Protein AF-A0A835EK35-F1 (afdb_monomer_lite)

pLDDT: mean 85.96, std 9.65, range [45.84, 97.38]

Sequence (215 aa):
MLSKCNLLEFFEISYCRMVTNIRVLHPLDRLKHLVVGIYRKLQDIELNCSPTTLEYTGAMIPLILASTSRLTNISVVLTTYQSALSYISTGLPCTSPRLKTLTLLCHERERTIVPRGSFKFTYLQNLRLELVISSYESRKTDVLDYAYLLKIAPLMKTLKLSMWIGLMCRERPYCKENGELRTGLPHQHVHLKSVRTCGFFGYKDQVELALHPQR

Secondary structure (DSSP, 8-state):
-GGG-TT--EEEEES-SS--EEEE-S--TT--EEEEEE-SS--EEEESS--SEEEEEES---EEE-TT----EEEEEEEEE--HHHHHHHTS-TT-TT--EEEEEEEE-SPPPPP------SS--EEEEEEEE--SSS----GGGGGHHHHH-TT--EEEEEEEE-TT--PPPP-GGG-----------TT--EEEEES----HHHHHHHHGGG-

InterPro domains:
  IPR053772 FBD-associated F-box protein At1g61320/At1g61330-like [PTHR34145] (1-212)
  IPR055357 At1g61320/AtMIF1, LRR domain [PF23622] (1-212)

Structure (mmCIF, N/CA/C/O backbone):
data_AF-A0A835EK35-F1
#
_entry.id   AF-A0A835EK35-F1
#
loop_
_atom_site.group_PDB
_atom_site.id
_atom_site.type_symbol
_atom_site.label_atom_id
_atom_site.label_alt_id
_atom_site.label_comp_id
_atom_site.label_asym_id
_atom_site.label_entity_id
_atom_site.label_seq_id
_atom_site.pdbx_PDB_ins_code
_atom_site.Cartn_x
_atom_site.Cartn_y
_atom_site.Cartn_z
_atom_site.occupancy
_atom_site.B_iso_or_equiv
_atom_site.auth_seq_id
_atom_site.auth_comp_id
_atom_site.auth_asym_id
_atom_site.auth_atom_id
_atom_site.pdbx_PDB_model_num
ATOM 1 N N . MET A 1 1 ? -13.814 14.997 24.041 1.00 57.97 1 MET A N 1
ATOM 2 C CA . MET A 1 1 ? -15.268 15.043 23.749 1.00 57.97 1 MET A CA 1
ATOM 3 C C . MET A 1 1 ? -15.782 13.755 23.112 1.00 57.97 1 MET A C 1
ATOM 5 O O . MET A 1 1 ? -16.779 13.251 23.601 1.00 57.97 1 MET A O 1
ATOM 9 N N . LEU A 1 2 ? -15.105 13.173 22.112 1.00 70.06 2 LEU A N 1
ATOM 10 C CA . LEU A 1 2 ? -15.569 11.937 21.448 1.00 70.06 2 LEU A CA 1
ATOM 11 C C . LEU A 1 2 ? -15.499 10.666 22.316 1.00 70.06 2 LEU A C 1
ATOM 13 O O . LEU A 1 2 ? -16.205 9.707 22.039 1.00 70.06 2 LEU A O 1
ATOM 17 N N . SER A 1 3 ? -14.709 10.665 23.395 1.00 71.31 3 SER A N 1
ATOM 18 C CA . SER A 1 3 ? -14.567 9.523 24.317 1.00 71.31 3 SER A CA 1
ATOM 19 C C . SER A 1 3 ? -15.852 9.116 25.047 1.00 71.31 3 SER A C 1
ATOM 21 O O . SER A 1 3 ? -15.878 8.066 25.673 1.00 71.31 3 SER A O 1
ATOM 23 N N . LYS A 1 4 ? -16.911 9.935 24.989 1.00 77.88 4 LYS A N 1
ATOM 24 C CA . LYS A 1 4 ? -18.235 9.612 25.547 1.00 77.88 4 LYS A CA 1
ATOM 25 C C . LYS A 1 4 ? -19.228 9.124 24.484 1.00 77.88 4 LYS A C 1
ATOM 27 O O . LYS A 1 4 ? -20.363 8.784 24.807 1.00 77.88 4 LYS A O 1
ATOM 32 N N . CYS A 1 5 ? -18.834 9.116 23.213 1.00 78.94 5 CYS A N 1
ATOM 33 C CA . CYS A 1 5 ? -19.698 8.770 22.091 1.00 78.94 5 CYS A CA 1
ATOM 34 C C . CYS A 1 5 ? -19.651 7.258 21.821 1.00 78.94 5 CYS A C 1
ATOM 36 O O . CYS A 1 5 ? -19.148 6.814 20.794 1.00 78.94 5 CYS A O 1
ATOM 38 N N . ASN A 1 6 ? -20.210 6.459 22.733 1.00 81.25 6 ASN A N 1
ATOM 39 C CA . ASN A 1 6 ? -20.140 4.987 22.686 1.00 81.25 6 ASN A CA 1
ATOM 40 C C . ASN A 1 6 ? -20.876 4.356 21.487 1.00 81.25 6 ASN A C 1
ATOM 42 O O . ASN A 1 6 ? -20.715 3.169 21.208 1.00 81.25 6 ASN A O 1
ATOM 46 N N . LEU A 1 7 ? -21.699 5.140 20.787 1.00 88.06 7 LEU A N 1
ATOM 47 C CA . LEU A 1 7 ? -22.439 4.719 19.597 1.00 88.06 7 LEU A CA 1
ATOM 48 C C . LEU A 1 7 ? -21.789 5.171 18.281 1.00 88.06 7 LEU A C 1
ATOM 50 O O . LEU A 1 7 ? -22.329 4.893 17.216 1.00 88.06 7 LEU A O 1
ATOM 54 N N . LEU A 1 8 ? -20.659 5.881 18.339 1.00 89.56 8 LEU A N 1
ATOM 55 C CA . LEU A 1 8 ? -20.008 6.436 17.157 1.00 89.56 8 LEU A CA 1
ATOM 56 C C . LEU A 1 8 ? -19.392 5.320 16.308 1.00 89.56 8 LEU A C 1
ATOM 58 O O . LEU A 1 8 ? -18.448 4.670 16.745 1.00 89.56 8 LEU A O 1
ATOM 62 N N . GLU A 1 9 ? -19.906 5.120 15.093 1.00 93.56 9 GLU A N 1
ATOM 63 C CA . GLU A 1 9 ? -19.395 4.096 14.166 1.00 93.56 9 GLU A CA 1
ATOM 64 C C . GLU A 1 9 ? -18.497 4.653 13.059 1.00 93.56 9 GLU A C 1
ATOM 66 O O . GLU A 1 9 ? -17.621 3.952 12.544 1.00 93.56 9 GLU A O 1
ATOM 71 N N . PHE A 1 10 ? -18.691 5.923 12.722 1.00 94.19 10 PHE A N 1
ATOM 72 C CA . PHE A 1 10 ? -17.990 6.626 11.661 1.00 94.19 10 PHE A CA 1
ATOM 73 C C . PHE A 1 10 ? -17.549 7.990 12.180 1.00 94.19 10 PHE A C 1
ATOM 75 O O . PHE A 1 10 ? -18.335 8.705 12.804 1.00 94.19 10 PHE A O 1
ATOM 82 N N . PHE A 1 11 ? -16.299 8.350 11.919 1.00 92.75 11 PHE A N 1
ATOM 83 C CA . PHE A 1 11 ? -15.780 9.674 12.214 1.00 92.75 11 PHE A CA 1
ATOM 84 C C . PHE A 1 11 ? -14.939 10.170 11.046 1.00 92.75 11 PHE A C 1
ATOM 86 O O . PHE A 1 11 ? -14.023 9.483 10.597 1.00 92.75 11 PHE A O 1
ATOM 93 N N . GLU A 1 12 ? -15.233 11.380 10.590 1.00 94.88 12 GLU A N 1
ATOM 94 C CA . GLU A 1 12 ? -14.468 12.057 9.555 1.00 94.88 12 GLU A CA 1
ATOM 95 C C . GLU A 1 12 ? -13.945 13.390 10.078 1.00 94.88 12 GLU A C 1
ATOM 97 O O . GLU A 1 12 ? -14.660 14.153 10.731 1.00 94.88 12 GLU A O 1
ATOM 102 N N . ILE A 1 13 ? -12.689 13.676 9.749 1.00 93.06 13 ILE A N 1
ATOM 103 C CA . ILE A 1 13 ? -12.069 14.973 9.962 1.00 93.06 13 ILE A CA 1
ATOM 104 C C . ILE A 1 13 ? -11.311 15.399 8.707 1.00 93.06 13 ILE A C 1
ATOM 106 O O . ILE A 1 13 ? -10.279 14.835 8.349 1.00 93.06 13 ILE A O 1
ATOM 110 N N . SER A 1 14 ? -11.819 16.436 8.053 1.00 93.00 14 SER A N 1
ATOM 111 C CA . SER A 1 14 ? -11.331 16.897 6.754 1.00 93.00 14 SER A CA 1
ATOM 112 C C . SER A 1 14 ? -11.170 18.417 6.755 1.00 93.00 14 SER A C 1
ATOM 114 O O . SER A 1 14 ? -11.854 19.133 7.485 1.00 93.00 14 SER A O 1
ATOM 116 N N . TYR A 1 15 ? -10.232 18.931 5.957 1.00 87.12 15 TYR A N 1
ATOM 117 C CA . TYR A 1 15 ? -9.988 20.370 5.757 1.00 87.12 15 TYR A CA 1
ATOM 118 C C . TYR A 1 15 ? -9.618 21.172 7.023 1.00 87.12 15 TYR A C 1
ATOM 120 O O . TYR A 1 15 ? -9.663 22.405 7.031 1.00 87.12 15 TYR A O 1
ATOM 128 N N . CYS A 1 16 ? -9.164 20.506 8.088 1.00 86.75 16 CYS A N 1
ATOM 129 C CA . CYS A 1 16 ? -8.686 21.176 9.294 1.00 86.75 16 CYS A CA 1
ATOM 130 C C . CYS A 1 16 ? -7.273 21.750 9.102 1.00 86.75 16 CYS A C 1
ATOM 132 O O . CYS A 1 16 ? -6.338 21.041 8.739 1.00 86.75 16 CYS A O 1
ATOM 134 N N . ARG A 1 17 ? -7.085 23.044 9.394 1.00 84.25 17 ARG A N 1
ATOM 135 C CA . ARG A 1 17 ? -5.781 23.728 9.241 1.00 84.25 17 ARG A CA 1
ATOM 136 C C . ARG A 1 17 ? -4.898 23.702 10.488 1.00 84.25 17 ARG A C 1
ATOM 138 O O . ARG A 1 17 ? -3.702 23.959 10.380 1.00 84.25 17 ARG A O 1
ATOM 145 N N . MET A 1 18 ? -5.489 23.440 11.652 1.00 87.38 18 MET A N 1
ATOM 146 C CA . MET A 1 18 ? -4.821 23.565 12.952 1.00 87.38 18 MET A CA 1
ATOM 147 C C . MET A 1 18 ? -4.507 22.236 13.630 1.00 87.38 18 MET A C 1
ATOM 149 O O . MET A 1 18 ? -3.734 22.217 14.580 1.00 87.38 18 MET A O 1
ATOM 153 N N . VAL A 1 19 ? -5.082 21.138 13.147 1.00 89.00 19 VAL A N 1
ATOM 154 C CA . VAL A 1 19 ? -4.865 19.813 13.727 1.00 89.00 19 VAL A CA 1
ATOM 155 C C . VAL A 1 19 ? -3.475 19.322 13.339 1.00 89.00 19 VAL A C 1
ATOM 157 O O . VAL A 1 19 ? -3.161 19.222 12.152 1.00 89.00 19 VAL A O 1
ATOM 160 N N . THR A 1 20 ? -2.655 19.035 14.348 1.00 91.69 20 THR A N 1
ATOM 161 C CA . THR A 1 20 ? -1.286 18.537 14.174 1.00 91.69 20 THR A CA 1
ATOM 162 C C . THR A 1 20 ? -1.162 17.043 14.430 1.00 91.69 20 THR A C 1
ATOM 164 O O . THR A 1 20 ? -0.295 16.405 13.849 1.00 91.69 20 THR A O 1
ATOM 167 N N . ASN A 1 21 ? -2.029 16.458 15.257 1.00 91.12 21 ASN A N 1
ATOM 168 C CA . ASN A 1 21 ? -1.963 15.044 15.620 1.00 91.12 21 ASN A CA 1
ATOM 169 C C . ASN A 1 21 ? -3.387 14.502 15.779 1.00 91.12 21 ASN A C 1
ATOM 171 O O . ASN A 1 21 ? -4.283 15.220 16.236 1.00 91.12 21 ASN A O 1
ATOM 175 N N . ILE A 1 22 ? -3.591 13.229 15.448 1.00 90.56 22 ILE A N 1
ATOM 176 C CA . ILE A 1 22 ? -4.835 12.506 15.735 1.00 90.56 22 ILE A CA 1
ATOM 177 C C . ILE A 1 22 ? -4.491 11.301 16.588 1.00 90.56 22 ILE A C 1
ATOM 179 O O . ILE A 1 22 ? -3.688 10.466 16.185 1.00 90.56 22 ILE A O 1
ATOM 183 N N . ARG A 1 23 ? -5.125 11.202 17.757 1.00 89.75 23 ARG A N 1
ATOM 184 C CA . ARG A 1 23 ? -4.897 10.100 18.689 1.00 89.75 23 ARG A CA 1
ATOM 185 C C . ARG A 1 23 ? -6.210 9.472 19.122 1.00 89.75 23 ARG A C 1
ATOM 187 O O . ARG A 1 23 ? -7.073 10.150 19.680 1.00 89.75 23 ARG A O 1
ATOM 194 N N . VAL A 1 24 ? -6.339 8.167 18.908 1.00 85.12 24 VAL A N 1
ATOM 195 C CA . VAL A 1 24 ? -7.445 7.345 19.417 1.00 85.12 24 VAL A CA 1
ATOM 196 C C . VAL A 1 24 ? -6.875 6.407 20.474 1.00 85.12 24 VAL A C 1
ATOM 198 O O . VAL A 1 24 ? -6.505 5.266 20.198 1.00 85.12 24 VAL A O 1
ATOM 201 N N . LEU A 1 25 ? -6.734 6.943 21.689 1.00 78.31 25 LEU A N 1
ATOM 202 C CA . LEU A 1 25 ? -6.044 6.269 22.796 1.00 78.31 25 LEU A CA 1
ATOM 203 C C . LEU A 1 25 ? -6.967 5.383 23.637 1.00 78.31 25 LEU A C 1
ATOM 205 O O . LEU A 1 25 ? -6.494 4.438 24.263 1.00 78.31 25 LEU A O 1
ATOM 209 N N . HIS A 1 26 ? -8.266 5.684 23.649 1.00 80.81 26 HIS A N 1
ATOM 210 C CA . HIS A 1 26 ? -9.267 4.957 24.425 1.00 80.81 26 HIS A CA 1
ATOM 211 C C . HIS A 1 26 ? -10.222 4.188 23.508 1.00 80.81 26 HIS A C 1
ATOM 213 O O . HIS A 1 26 ? -10.496 4.670 22.403 1.00 80.81 26 HIS A O 1
ATOM 219 N N . PRO A 1 27 ? -10.757 3.038 23.960 1.00 73.69 27 PRO A N 1
ATOM 220 C CA . PRO A 1 27 ? -11.646 2.230 23.143 1.00 73.69 27 PRO A CA 1
ATOM 221 C C . PRO A 1 27 ? -12.906 3.015 22.791 1.00 73.69 27 PRO A C 1
ATOM 223 O O . PRO A 1 27 ? -13.670 3.427 23.659 1.00 73.69 27 PRO A O 1
ATOM 226 N N . LEU A 1 28 ? -13.115 3.219 21.496 1.00 80.31 28 LEU A N 1
ATOM 227 C CA . LEU A 1 28 ? -14.398 3.630 20.943 1.00 80.31 28 LEU A CA 1
ATOM 228 C C . LEU A 1 28 ? -15.036 2.376 20.353 1.00 80.31 28 LEU A C 1
ATOM 230 O O . LEU A 1 28 ? -14.909 2.128 19.160 1.00 80.31 28 LEU A O 1
ATOM 234 N N . ASP A 1 29 ? -15.661 1.552 21.199 1.00 76.31 29 ASP A N 1
ATOM 235 C CA . ASP A 1 29 ? -15.998 0.144 20.904 1.00 76.31 29 ASP A CA 1
ATOM 236 C C . ASP A 1 29 ? -16.721 -0.087 19.570 1.00 76.31 29 ASP A C 1
ATOM 238 O O . ASP A 1 29 ? -16.551 -1.131 18.925 1.00 76.31 29 ASP A O 1
ATOM 242 N N . ARG A 1 30 ? -17.518 0.898 19.144 1.00 87.12 30 ARG A N 1
ATOM 243 C CA . ARG A 1 30 ? -18.301 0.845 17.909 1.00 87.12 30 ARG A CA 1
ATOM 244 C C . ARG A 1 30 ? -17.671 1.557 16.718 1.00 87.12 30 ARG A C 1
ATOM 246 O O . ARG A 1 30 ? -18.174 1.367 15.614 1.00 87.12 30 ARG A O 1
ATOM 253 N N . LEU A 1 31 ? -16.575 2.298 16.892 1.00 90.19 31 LEU A N 1
ATOM 254 C CA . LEU A 1 31 ? -15.924 3.026 15.806 1.00 90.19 31 LEU A CA 1
ATOM 255 C C . LEU A 1 31 ? -15.302 2.037 14.815 1.00 90.19 31 LEU A C 1
ATOM 257 O O . LEU A 1 31 ? -14.345 1.323 15.116 1.00 90.19 31 LEU A O 1
ATOM 261 N N . LYS A 1 32 ? -15.853 2.013 13.603 1.00 92.94 32 LYS A N 1
ATOM 262 C CA . LYS A 1 32 ? -15.448 1.123 12.509 1.00 92.94 32 LYS A CA 1
ATOM 263 C C . LYS A 1 32 ? -14.658 1.864 11.440 1.00 92.94 32 LYS A C 1
ATOM 265 O O . LYS A 1 32 ? -13.735 1.281 10.872 1.00 92.94 32 LYS A O 1
ATOM 270 N N . HIS A 1 33 ? -14.979 3.134 11.206 1.00 95.44 33 HIS A N 1
ATOM 271 C CA . HIS A 1 33 ? -14.442 3.916 10.097 1.00 95.44 33 HIS A CA 1
ATOM 272 C C . HIS A 1 33 ? -13.898 5.260 10.581 1.00 95.44 33 HIS A C 1
ATOM 274 O O . HIS A 1 33 ? -14.610 6.025 11.232 1.00 95.44 33 HIS A O 1
ATOM 280 N N . LEU A 1 34 ? -12.640 5.537 10.243 1.00 95.12 34 LEU A N 1
ATOM 281 C CA . LEU A 1 34 ? -11.992 6.828 10.446 1.00 95.12 34 LEU A CA 1
ATOM 282 C C . LEU A 1 34 ? -11.539 7.378 9.096 1.00 95.12 34 LEU A C 1
ATOM 284 O O . LEU A 1 34 ? -10.759 6.725 8.403 1.00 95.12 34 LEU A O 1
ATOM 288 N N . VAL A 1 35 ? -11.985 8.582 8.763 1.00 96.62 35 VAL A N 1
ATOM 289 C CA . VAL A 1 35 ? -11.554 9.317 7.572 1.00 96.62 35 VAL A CA 1
ATOM 290 C C . VAL A 1 35 ? -10.800 10.568 8.015 1.00 96.62 35 VAL A C 1
ATOM 292 O O . VAL A 1 35 ? -11.281 11.335 8.847 1.00 96.62 35 VAL A O 1
ATOM 295 N N . VAL A 1 36 ? -9.596 10.766 7.485 1.00 96.00 36 VAL A N 1
ATOM 296 C CA . VAL A 1 36 ? -8.716 11.888 7.818 1.00 96.00 36 VAL A CA 1
ATOM 297 C C . VAL A 1 36 ? -8.232 12.556 6.534 1.00 96.00 36 VAL A C 1
ATOM 299 O O . VAL A 1 36 ? -7.384 12.015 5.830 1.00 96.00 36 VAL A O 1
ATOM 302 N N . GLY A 1 37 ? -8.721 13.759 6.249 1.00 94.06 37 GLY A N 1
ATOM 303 C CA . GLY A 1 37 ? -8.320 14.588 5.109 1.00 94.06 37 GLY A CA 1
ATOM 304 C C . GLY A 1 37 ? -7.591 15.858 5.548 1.00 94.06 37 GLY A C 1
ATOM 305 O O . GLY A 1 37 ? -8.155 16.954 5.482 1.00 94.06 37 GLY A O 1
ATOM 306 N N . ILE A 1 38 ? -6.349 15.739 6.031 1.00 87.31 38 ILE A N 1
ATOM 307 C CA . ILE A 1 38 ? -5.575 16.868 6.579 1.00 87.31 38 ILE A CA 1
ATOM 308 C C . ILE A 1 38 ? -4.237 17.006 5.850 1.00 87.31 38 ILE A C 1
ATOM 310 O O . ILE A 1 38 ? -3.358 16.154 5.940 1.00 87.31 38 ILE A O 1
ATOM 314 N N . TYR A 1 39 ? -4.064 18.144 5.173 1.00 80.50 39 TYR A N 1
ATOM 315 C CA . TYR A 1 39 ? -3.041 18.303 4.135 1.00 80.50 39 TYR A CA 1
ATOM 316 C C . TYR A 1 39 ? -1.731 18.968 4.574 1.00 80.50 39 TYR A C 1
ATOM 318 O O . TYR A 1 39 ? -0.738 18.832 3.870 1.00 80.50 39 TYR A O 1
ATOM 326 N N . ARG A 1 40 ? -1.707 19.753 5.664 1.00 76.69 40 ARG A N 1
ATOM 327 C CA . ARG A 1 40 ? -0.559 20.650 5.939 1.00 76.69 40 ARG A CA 1
ATOM 328 C C . ARG A 1 40 ? 0.152 20.458 7.269 1.00 76.69 40 ARG A C 1
ATOM 330 O O . ARG A 1 40 ? 1.371 20.537 7.294 1.00 76.69 40 ARG A O 1
ATOM 337 N N . LYS A 1 41 ? -0.588 20.316 8.369 1.00 85.56 41 LYS A N 1
ATOM 338 C CA . LYS A 1 41 ? 0.002 20.366 9.718 1.00 85.56 41 LYS A CA 1
ATOM 339 C C . LYS A 1 41 ? 0.028 19.031 10.449 1.00 85.56 41 LYS A C 1
ATOM 341 O O . LYS A 1 41 ? 0.642 18.969 11.507 1.00 85.56 41 LYS A O 1
ATOM 346 N N . LEU A 1 42 ? -0.622 18.001 9.908 1.00 92.56 42 LEU A N 1
ATOM 347 C CA . LEU A 1 42 ? -0.661 16.692 10.546 1.00 92.56 42 LEU A CA 1
ATOM 348 C C . LEU A 1 42 ? 0.746 16.076 10.535 1.00 92.56 42 LEU A C 1
ATOM 350 O O . LEU A 1 42 ? 1.405 16.090 9.500 1.00 92.56 42 LEU A O 1
ATOM 354 N N . GLN A 1 43 ? 1.190 15.580 11.685 1.00 92.75 43 GLN A N 1
ATOM 355 C CA . GLN A 1 43 ? 2.515 15.006 11.916 1.00 92.75 43 GLN A CA 1
ATOM 356 C C . GLN A 1 43 ? 2.452 13.493 12.102 1.00 92.75 43 GLN A C 1
ATOM 358 O O . GLN A 1 43 ? 3.343 12.793 11.639 1.00 92.75 43 GLN A O 1
ATOM 363 N N . ASP A 1 44 ? 1.401 12.992 12.753 1.00 92.31 44 ASP A N 1
ATOM 364 C CA . ASP A 1 44 ? 1.197 11.573 13.031 1.00 92.31 44 ASP A CA 1
ATOM 365 C C . ASP A 1 44 ? -0.288 11.248 13.246 1.00 92.31 44 ASP A C 1
ATOM 367 O O . ASP A 1 44 ? -1.112 12.118 13.566 1.00 92.31 44 ASP A O 1
ATOM 371 N N . ILE A 1 45 ? -0.615 9.969 13.060 1.00 93.06 45 ILE A N 1
ATOM 372 C CA . ILE A 1 45 ? -1.880 9.372 13.491 1.00 93.06 45 ILE A CA 1
ATOM 373 C C . ILE A 1 45 ? -1.546 8.174 14.378 1.00 93.06 45 ILE A C 1
ATOM 375 O O . ILE A 1 45 ? -0.901 7.226 13.928 1.00 93.06 45 ILE A O 1
ATOM 379 N N . GLU A 1 46 ? -2.030 8.198 15.616 1.00 92.31 46 GLU A N 1
ATOM 380 C CA . GLU A 1 46 ? -1.842 7.139 16.606 1.00 92.31 46 GLU A CA 1
ATOM 381 C C . GLU A 1 46 ? -3.177 6.459 16.933 1.00 92.31 46 GLU A C 1
ATOM 383 O O . GLU A 1 46 ? -4.140 7.107 17.360 1.00 92.31 46 GLU A O 1
ATOM 388 N N . LEU A 1 47 ? -3.252 5.141 16.734 1.00 89.25 47 LEU A N 1
ATOM 389 C CA . LEU A 1 47 ? -4.478 4.357 16.898 1.00 89.25 47 LEU A CA 1
ATOM 390 C C . LEU A 1 47 ? -4.225 3.144 17.797 1.00 89.25 47 LEU A C 1
ATOM 392 O O . LEU A 1 47 ? -3.611 2.155 17.380 1.00 89.25 47 LEU A O 1
ATOM 396 N N . ASN A 1 48 ? -4.762 3.195 19.019 1.00 84.25 48 ASN A N 1
ATOM 397 C CA . ASN A 1 48 ? -4.558 2.143 20.012 1.00 84.25 48 ASN A CA 1
ATOM 398 C C . ASN A 1 48 ? -5.654 1.081 19.970 1.00 84.25 48 ASN A C 1
ATOM 400 O O . ASN A 1 48 ? -5.376 -0.114 20.034 1.00 84.25 48 ASN A O 1
ATOM 404 N N . CYS A 1 49 ? -6.912 1.497 19.874 1.00 73.06 49 CYS A N 1
ATOM 405 C CA . CYS A 1 49 ? -8.067 0.612 19.965 1.00 73.06 49 CYS A CA 1
ATOM 406 C C . CYS A 1 49 ? -9.222 1.237 19.174 1.00 73.06 49 CYS A C 1
ATOM 408 O O . CYS A 1 49 ? -9.827 2.211 19.612 1.00 73.06 49 CYS A O 1
ATOM 410 N N . SER A 1 50 ? -9.536 0.646 18.012 1.00 79.44 50 SER A N 1
ATOM 411 C CA . SER A 1 50 ? -10.381 1.215 16.930 1.00 79.44 50 SER A CA 1
ATOM 412 C C . SER A 1 50 ? -9.610 2.171 16.007 1.00 79.44 50 SER A C 1
ATOM 414 O O . SER A 1 50 ? -8.617 2.753 16.445 1.00 79.44 50 SER A O 1
ATOM 416 N N . PRO A 1 51 ? -10.011 2.355 14.732 1.00 91.31 51 PRO A N 1
ATOM 417 C CA . PRO A 1 51 ? -11.094 1.717 13.957 1.00 91.31 51 PRO A CA 1
ATOM 418 C C . PRO A 1 51 ? -10.683 0.382 13.284 1.00 91.31 51 PRO A C 1
ATOM 420 O O . PRO A 1 51 ? -9.568 -0.102 13.475 1.00 91.31 51 PRO A O 1
ATOM 423 N N . THR A 1 52 ? -11.572 -0.220 12.477 1.00 93.44 52 THR A N 1
ATOM 424 C CA . THR A 1 52 ? -11.241 -1.331 11.550 1.00 93.44 52 THR A CA 1
ATOM 425 C C . THR A 1 52 ? -10.788 -0.843 10.173 1.00 93.44 52 THR A C 1
ATOM 427 O O . THR A 1 52 ? -10.016 -1.528 9.496 1.00 93.44 52 THR A O 1
ATOM 430 N N . THR A 1 53 ? -11.213 0.358 9.781 1.00 95.31 53 THR A N 1
ATOM 431 C CA . THR A 1 53 ? -10.853 1.007 8.519 1.00 95.31 53 THR A CA 1
ATOM 432 C C . THR A 1 53 ? -10.328 2.416 8.767 1.00 95.31 53 THR A C 1
ATOM 434 O O . THR A 1 53 ? -10.960 3.191 9.486 1.00 95.31 53 THR A O 1
ATOM 437 N N . LEU A 1 54 ? -9.194 2.741 8.148 1.00 96.00 54 LEU A N 1
ATOM 438 C CA . LEU A 1 54 ? -8.635 4.089 8.080 1.00 96.00 54 LEU A CA 1
ATOM 439 C C . LEU A 1 54 ? -8.538 4.526 6.618 1.00 96.00 54 LEU A C 1
ATOM 441 O O . LEU A 1 54 ? -7.919 3.834 5.808 1.00 96.00 54 LEU A O 1
ATOM 445 N N . GLU A 1 55 ? -9.084 5.696 6.317 1.00 97.25 55 GLU A N 1
ATOM 446 C CA . GLU A 1 55 ? -8.852 6.415 5.069 1.00 97.25 55 GLU A CA 1
ATOM 447 C C . GLU A 1 55 ? -8.112 7.709 5.382 1.00 97.25 55 GLU A C 1
ATOM 449 O O . GLU A 1 55 ? -8.572 8.524 6.178 1.00 97.25 55 GLU A O 1
ATOM 454 N N . TYR A 1 56 ? -6.943 7.889 4.783 1.00 95.81 56 TYR A N 1
ATOM 455 C CA . TYR A 1 56 ? -6.092 9.042 5.016 1.00 95.81 56 TYR A CA 1
ATOM 456 C C . TYR A 1 56 ? -5.746 9.728 3.698 1.00 95.81 56 TYR A C 1
ATOM 458 O O . TYR A 1 56 ? -5.287 9.088 2.758 1.00 95.81 56 TYR A O 1
ATOM 466 N N . THR A 1 57 ? -5.936 11.041 3.635 1.00 95.56 57 THR A N 1
ATOM 467 C CA . THR A 1 57 ? -5.475 11.893 2.539 1.00 95.56 57 THR A CA 1
ATOM 468 C C . THR A 1 57 ? -4.648 13.036 3.111 1.00 95.56 57 THR A C 1
ATOM 470 O O . THR A 1 57 ? -5.137 13.808 3.940 1.00 95.56 57 THR A O 1
ATOM 473 N N . GLY A 1 58 ? -3.398 13.170 2.670 1.00 93.50 58 GLY A N 1
ATOM 474 C CA . GLY A 1 58 ? -2.514 14.214 3.184 1.00 93.50 58 GLY A CA 1
ATOM 475 C C . GLY A 1 58 ? -1.053 14.062 2.776 1.00 93.50 58 GLY A C 1
ATOM 476 O O . GLY A 1 58 ? -0.745 13.530 1.710 1.00 93.50 58 GLY A O 1
ATOM 477 N N . ALA A 1 59 ? -0.152 14.616 3.584 1.00 91.88 59 ALA A N 1
ATOM 478 C CA . ALA A 1 59 ? 1.288 14.437 3.421 1.00 91.88 59 ALA A CA 1
ATOM 479 C C . ALA A 1 59 ? 1.720 13.050 3.927 1.00 91.88 59 ALA A C 1
ATOM 481 O O . ALA A 1 59 ? 0.962 12.340 4.572 1.00 91.88 59 ALA A O 1
ATOM 482 N N . MET A 1 60 ? 2.952 12.638 3.663 1.00 91.25 60 MET A N 1
ATOM 483 C CA . MET A 1 60 ? 3.475 11.428 4.296 1.00 91.25 60 MET A CA 1
ATOM 484 C C . MET A 1 60 ? 3.709 11.658 5.783 1.00 91.25 60 MET A C 1
ATOM 486 O O . MET A 1 60 ? 4.542 12.479 6.167 1.00 91.25 60 MET A O 1
ATOM 490 N N . ILE A 1 61 ? 3.007 10.877 6.597 1.00 91.88 61 ILE A N 1
ATOM 491 C CA . ILE A 1 61 ? 3.157 10.849 8.049 1.00 91.88 61 ILE A CA 1
ATOM 492 C C . ILE A 1 61 ? 3.198 9.408 8.556 1.00 91.88 61 ILE A C 1
ATOM 494 O O . ILE A 1 61 ? 2.535 8.538 7.977 1.00 91.88 61 ILE A O 1
ATOM 498 N N . PRO A 1 62 ? 3.932 9.130 9.639 1.00 92.06 62 PRO A N 1
ATOM 499 C CA . PRO A 1 62 ? 3.874 7.833 10.291 1.00 92.06 62 PRO A CA 1
ATOM 500 C C . PRO A 1 62 ? 2.461 7.519 10.805 1.00 92.06 62 PRO A C 1
ATOM 502 O O . PRO A 1 62 ? 1.807 8.348 11.444 1.00 92.06 62 PRO A O 1
ATOM 505 N N . LEU A 1 63 ? 2.015 6.288 10.550 1.00 92.06 63 LEU A N 1
ATOM 506 C CA . LEU A 1 63 ? 0.846 5.686 11.184 1.00 92.06 63 LEU A CA 1
ATOM 507 C C . LEU A 1 63 ? 1.315 4.766 12.313 1.00 92.06 63 LEU A C 1
ATOM 509 O O . LEU A 1 63 ? 1.927 3.722 12.073 1.00 92.06 63 LEU A O 1
ATOM 513 N N . ILE A 1 64 ? 1.008 5.145 13.549 1.00 90.38 64 ILE A N 1
ATOM 514 C CA . ILE A 1 64 ? 1.429 4.435 14.756 1.00 90.38 64 ILE A CA 1
ATOM 515 C C . ILE A 1 64 ? 0.260 3.578 15.236 1.00 90.38 64 ILE A C 1
ATOM 517 O O . ILE A 1 64 ? -0.773 4.096 15.659 1.00 90.38 64 ILE A O 1
ATOM 521 N N . LEU A 1 65 ? 0.407 2.254 15.156 1.00 87.88 65 LEU A N 1
ATOM 522 C CA . LEU A 1 65 ? -0.621 1.310 15.598 1.00 87.88 65 LEU A CA 1
ATOM 523 C C . LEU A 1 65 ? -0.144 0.518 16.803 1.00 87.88 65 LEU A C 1
ATOM 525 O O . LEU A 1 65 ? 0.891 -0.147 16.740 1.00 87.88 65 LEU A O 1
ATOM 529 N N . ALA A 1 66 ? -0.944 0.513 17.866 1.00 85.38 66 ALA A N 1
ATOM 530 C CA . ALA A 1 66 ? -0.722 -0.412 18.968 1.00 85.38 66 ALA A CA 1
ATOM 531 C C . ALA A 1 66 ? -1.047 -1.856 18.552 1.00 85.38 66 ALA A C 1
ATOM 533 O O . ALA A 1 66 ? -1.839 -2.103 17.638 1.00 85.38 66 ALA A O 1
ATOM 534 N N . SER A 1 67 ? -0.515 -2.830 19.292 1.00 81.06 67 SER A N 1
ATOM 535 C CA . SER A 1 67 ? -0.855 -4.254 19.136 1.00 81.06 67 SER A CA 1
ATOM 536 C C . SER A 1 67 ? -2.351 -4.544 19.336 1.00 81.06 67 SER A C 1
ATOM 538 O O . SER A 1 67 ? -2.883 -5.495 18.766 1.00 81.06 67 SER A O 1
ATOM 540 N N . THR A 1 68 ? -3.044 -3.699 20.101 1.00 84.00 68 THR A N 1
ATOM 541 C CA . THR A 1 68 ? -4.496 -3.738 20.329 1.00 84.00 68 THR A CA 1
ATOM 542 C C . THR A 1 68 ? -5.319 -3.143 19.181 1.00 84.00 68 THR A C 1
ATOM 544 O O . THR A 1 68 ? -6.552 -3.206 19.214 1.00 84.00 68 THR A O 1
ATOM 547 N N . SER A 1 69 ? -4.674 -2.579 18.153 1.00 86.94 69 SER A N 1
ATOM 548 C CA . SER A 1 69 ? -5.365 -2.005 17.002 1.00 86.94 69 SER A CA 1
ATOM 549 C C . SER A 1 69 ? -6.198 -3.061 16.276 1.00 86.94 69 SER A C 1
ATOM 551 O O . SER A 1 69 ? -5.782 -4.203 16.063 1.00 86.94 69 SER A O 1
ATOM 553 N N . ARG A 1 70 ? -7.406 -2.664 15.870 1.00 88.75 70 ARG A N 1
ATOM 554 C CA . ARG A 1 70 ? -8.353 -3.516 15.138 1.00 88.75 70 ARG A CA 1
ATOM 555 C C . ARG A 1 70 ? -8.297 -3.293 13.628 1.00 88.75 70 ARG A C 1
ATOM 557 O O . ARG A 1 70 ? -9.090 -3.906 12.918 1.00 88.75 70 ARG A O 1
ATOM 564 N N . LEU A 1 71 ? -7.385 -2.445 13.150 1.00 91.56 71 LEU A N 1
ATOM 565 C CA . LEU A 1 71 ? -7.294 -2.071 11.746 1.00 91.56 71 LEU A CA 1
ATOM 566 C C . LEU A 1 71 ? -7.048 -3.284 10.850 1.00 91.56 71 LEU A C 1
ATOM 568 O O . LEU A 1 71 ? -6.056 -4.000 10.990 1.00 91.56 71 LEU A O 1
ATOM 572 N N . THR A 1 72 ? -7.945 -3.469 9.888 1.00 94.56 72 THR A N 1
ATOM 573 C CA . THR A 1 72 ? -7.834 -4.479 8.834 1.00 94.56 72 THR A CA 1
ATOM 574 C C . THR A 1 72 ? -7.636 -3.858 7.459 1.00 94.56 72 THR A C 1
ATOM 576 O O . THR A 1 72 ? -7.100 -4.521 6.567 1.00 94.56 72 THR A O 1
ATOM 579 N N . ASN A 1 73 ? -8.050 -2.600 7.282 1.00 96.00 73 ASN A N 1
ATOM 580 C CA . ASN A 1 73 ? -8.058 -1.904 6.004 1.00 96.00 73 ASN A CA 1
ATOM 581 C C . ASN A 1 73 ? -7.469 -0.501 6.165 1.00 96.00 73 ASN A C 1
ATOM 583 O O . ASN A 1 73 ? -7.951 0.285 6.979 1.00 96.00 73 ASN A O 1
ATOM 587 N N . ILE A 1 74 ? -6.456 -0.190 5.363 1.00 95.75 74 ILE A N 1
ATOM 588 C CA . ILE A 1 74 ? -5.859 1.143 5.278 1.00 95.75 74 ILE A CA 1
ATOM 589 C C . ILE A 1 74 ? -5.931 1.601 3.822 1.00 95.75 74 ILE A C 1
ATOM 591 O O . ILE A 1 74 ? -5.532 0.863 2.919 1.00 95.75 74 ILE A O 1
ATOM 595 N N . SER A 1 75 ? -6.436 2.809 3.601 1.00 96.94 75 SER A N 1
ATOM 596 C CA . SER A 1 75 ? -6.393 3.513 2.322 1.00 96.94 75 SER A CA 1
ATOM 597 C C . SER A 1 75 ? -5.670 4.837 2.524 1.00 96.94 75 SER A C 1
ATOM 599 O O . SER A 1 75 ? -6.062 5.616 3.388 1.00 96.94 75 SER A O 1
ATOM 601 N N . VAL A 1 76 ? -4.605 5.083 1.768 1.00 96.31 76 VAL A N 1
ATOM 602 C CA . VAL A 1 76 ? -3.807 6.307 1.872 1.00 96.31 76 VAL A CA 1
ATOM 603 C C . VAL A 1 76 ? -3.683 6.966 0.505 1.00 96.31 76 VAL A C 1
ATOM 605 O O . VAL A 1 76 ? -3.312 6.318 -0.471 1.00 96.31 76 VAL A O 1
ATOM 608 N N . VAL A 1 77 ? -3.944 8.267 0.452 1.00 95.75 77 VAL A N 1
ATOM 609 C CA . VAL A 1 77 ? -3.715 9.137 -0.701 1.00 95.75 77 VAL A CA 1
ATOM 610 C C . VAL A 1 77 ? -2.681 10.183 -0.299 1.00 95.75 77 VAL A C 1
ATOM 612 O O . VAL A 1 77 ? -2.975 11.125 0.443 1.00 95.75 77 VAL A O 1
ATOM 615 N N . LEU A 1 78 ? -1.450 10.011 -0.774 1.00 93.38 78 LEU A N 1
ATOM 616 C CA . LEU A 1 78 ? -0.386 10.981 -0.556 1.00 93.38 78 LEU A CA 1
ATOM 617 C C . LEU A 1 78 ? -0.492 12.104 -1.583 1.00 93.38 78 LEU A C 1
ATOM 619 O O . LEU A 1 78 ? -0.583 11.872 -2.782 1.00 93.38 78 LEU A O 1
ATOM 623 N N . THR A 1 79 ? -0.455 13.334 -1.089 1.00 89.69 79 THR A N 1
ATOM 624 C CA . THR A 1 79 ? -0.611 14.566 -1.883 1.00 89.69 79 THR A CA 1
ATOM 625 C C . THR A 1 79 ? 0.726 15.247 -2.171 1.00 89.69 79 THR A C 1
ATOM 627 O O . THR A 1 79 ? 0.792 16.228 -2.908 1.00 89.69 79 THR A O 1
ATOM 630 N N . THR A 1 80 ? 1.805 14.724 -1.589 1.00 86.75 80 THR A N 1
ATOM 631 C CA . THR A 1 80 ? 3.181 15.164 -1.805 1.00 86.75 80 THR A CA 1
ATOM 632 C C . THR A 1 80 ? 3.890 14.244 -2.800 1.00 86.75 80 THR A C 1
ATOM 634 O O . THR A 1 80 ? 3.532 13.077 -2.956 1.00 86.75 80 THR A O 1
ATOM 637 N N . TYR A 1 81 ? 4.922 14.765 -3.472 1.00 84.81 81 TYR A N 1
ATOM 638 C CA . TYR A 1 81 ? 5.786 13.970 -4.350 1.00 84.81 81 TYR A CA 1
ATOM 639 C C . TYR A 1 81 ? 6.720 13.100 -3.520 1.00 84.81 81 TYR A C 1
ATOM 641 O O . TYR A 1 81 ? 7.825 13.521 -3.172 1.00 84.81 81 TYR A O 1
ATOM 649 N N . GLN A 1 82 ? 6.258 11.913 -3.156 1.00 81.06 82 GLN A N 1
ATOM 650 C CA . GLN A 1 82 ? 7.021 10.972 -2.356 1.00 81.06 82 GLN A CA 1
ATOM 651 C C . GLN A 1 82 ? 6.778 9.548 -2.812 1.00 81.06 82 GLN A C 1
ATOM 653 O O . GLN A 1 82 ? 5.702 9.206 -3.301 1.00 81.06 82 GLN A O 1
ATOM 658 N N . SER A 1 83 ? 7.806 8.723 -2.637 1.00 86.56 83 SER A N 1
ATOM 659 C CA . SER A 1 83 ? 7.750 7.358 -3.118 1.00 86.56 83 SER A CA 1
ATOM 660 C C . SER A 1 83 ? 6.879 6.480 -2.237 1.00 86.56 83 SER A C 1
ATOM 662 O O . SER A 1 83 ? 7.058 6.410 -1.018 1.00 86.56 83 SER A O 1
ATOM 664 N N . ALA A 1 84 ? 5.998 5.726 -2.881 1.00 89.69 84 ALA A N 1
ATOM 665 C CA . ALA A 1 84 ? 5.224 4.665 -2.274 1.00 89.69 84 ALA A CA 1
ATOM 666 C C . ALA A 1 84 ? 6.112 3.660 -1.536 1.00 89.69 84 ALA A C 1
ATOM 668 O O . ALA A 1 84 ? 5.780 3.276 -0.419 1.00 89.69 84 ALA A O 1
ATOM 669 N N . LEU A 1 85 ? 7.259 3.268 -2.104 1.00 89.19 85 LEU A N 1
ATOM 670 C CA . LEU A 1 85 ? 8.177 2.340 -1.432 1.00 89.19 85 LEU A CA 1
ATOM 671 C C . LEU A 1 85 ? 8.771 2.945 -0.159 1.00 89.19 85 LEU A C 1
ATOM 673 O O . LEU A 1 85 ? 8.874 2.244 0.849 1.00 89.19 85 LEU A O 1
ATOM 677 N N . SER A 1 86 ? 9.104 4.241 -0.182 1.00 88.88 86 SER A N 1
ATOM 678 C CA . SER A 1 86 ? 9.549 4.955 1.019 1.00 88.88 86 SER A CA 1
ATOM 679 C C . SER A 1 86 ? 8.473 4.887 2.096 1.00 88.88 86 SER A C 1
ATOM 681 O O . SER A 1 86 ? 8.733 4.396 3.195 1.00 88.88 86 SER A O 1
ATOM 683 N N . TYR A 1 87 ? 7.241 5.263 1.749 1.00 89.50 87 TYR A N 1
ATOM 684 C CA . TYR A 1 87 ? 6.139 5.291 2.701 1.00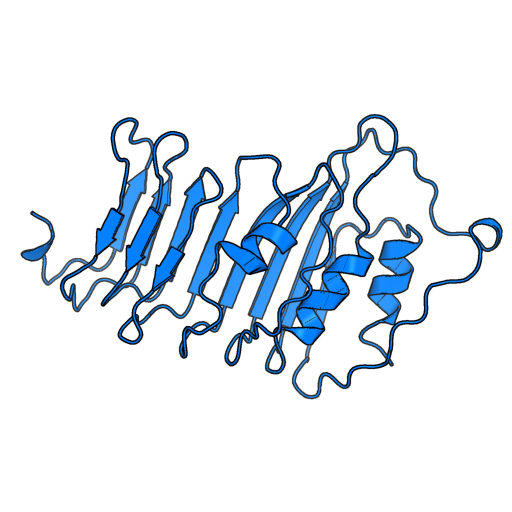 89.50 87 TYR A CA 1
ATOM 685 C C . TYR A 1 87 ? 5.798 3.915 3.269 1.00 89.50 87 TYR A C 1
ATOM 687 O O . TYR A 1 87 ? 5.618 3.760 4.475 1.00 89.50 87 TYR A O 1
ATOM 695 N N . ILE A 1 88 ? 5.783 2.891 2.417 1.00 88.81 88 ILE A N 1
ATOM 696 C CA . ILE A 1 88 ? 5.557 1.505 2.823 1.00 88.81 88 ILE A CA 1
ATOM 697 C C . ILE A 1 88 ? 6.609 1.037 3.837 1.00 88.81 88 ILE A C 1
ATOM 699 O O . ILE A 1 88 ? 6.290 0.242 4.717 1.00 88.81 88 ILE A O 1
ATOM 703 N N . SER A 1 89 ? 7.841 1.538 3.729 1.00 84.81 89 SER A N 1
ATOM 704 C CA . SER A 1 89 ? 8.949 1.133 4.596 1.00 84.81 89 SER A CA 1
ATOM 705 C C . SER A 1 89 ? 9.071 1.897 5.909 1.00 84.81 89 SER A C 1
ATOM 707 O O . SER A 1 89 ? 9.570 1.332 6.878 1.00 84.81 89 SER A O 1
ATOM 709 N N . THR A 1 90 ? 8.639 3.158 5.958 1.00 85.31 90 THR A N 1
ATOM 710 C CA . THR A 1 90 ? 8.863 4.030 7.126 1.00 85.31 90 THR A CA 1
ATOM 711 C C . THR A 1 90 ? 7.579 4.554 7.755 1.00 85.31 90 THR A C 1
ATOM 713 O O . THR A 1 90 ? 7.556 4.825 8.951 1.00 85.31 90 THR A O 1
ATOM 716 N N . GLY A 1 91 ? 6.514 4.708 6.969 1.00 82.38 91 GLY A N 1
ATOM 717 C CA . GLY A 1 91 ? 5.263 5.315 7.409 1.00 82.38 91 GLY A CA 1
ATOM 718 C C . GLY A 1 91 ? 4.171 4.312 7.764 1.00 82.38 91 GLY A C 1
ATOM 719 O O . GLY A 1 91 ? 3.232 4.679 8.470 1.00 82.38 91 GLY A O 1
ATOM 720 N N . LEU A 1 92 ? 4.278 3.061 7.297 1.00 86.31 92 LEU A N 1
ATOM 721 C CA . LEU A 1 92 ? 3.256 2.042 7.513 1.00 86.31 92 LEU A CA 1
ATOM 722 C C . LEU A 1 92 ? 3.622 1.012 8.603 1.00 86.31 92 LEU A C 1
ATOM 724 O O . LEU A 1 92 ? 4.744 0.506 8.662 1.00 86.31 92 LEU A O 1
ATOM 728 N N . PRO A 1 93 ? 2.636 0.608 9.418 1.00 78.75 93 PRO A N 1
ATOM 729 C CA . PRO A 1 93 ? 2.780 -0.356 10.501 1.00 78.75 93 PRO A CA 1
ATOM 730 C C . PRO A 1 93 ? 2.761 -1.787 9.943 1.00 78.75 93 PRO A C 1
ATOM 732 O O . PRO A 1 93 ? 1.735 -2.471 9.936 1.00 78.75 93 PRO A O 1
ATOM 735 N N . CYS A 1 94 ? 3.908 -2.260 9.461 1.00 72.69 94 CYS A N 1
ATOM 736 C CA . CYS A 1 94 ? 4.044 -3.599 8.873 1.00 72.69 94 CYS A CA 1
ATOM 737 C C . CYS A 1 94 ? 3.810 -4.756 9.864 1.00 72.69 94 CYS A C 1
ATOM 739 O O . CYS A 1 94 ? 3.420 -5.848 9.453 1.00 72.69 94 CYS A O 1
ATOM 741 N N . THR A 1 95 ? 3.986 -4.515 11.165 1.00 66.56 95 THR A N 1
ATOM 742 C CA . THR A 1 95 ? 3.836 -5.511 12.238 1.00 66.56 95 THR A CA 1
ATOM 743 C C . THR A 1 95 ? 2.398 -5.696 12.719 1.00 66.56 95 THR A C 1
ATOM 745 O O . THR A 1 95 ? 2.150 -6.576 13.544 1.00 66.56 95 THR A O 1
ATOM 748 N N . SER A 1 96 ? 1.437 -4.908 12.218 1.00 77.62 96 SER A N 1
ATOM 749 C CA . SER A 1 96 ? 0.040 -5.026 12.642 1.00 77.62 96 SER A CA 1
ATOM 750 C C . SER A 1 96 ? -0.518 -6.411 12.287 1.00 77.62 96 SER A C 1
ATOM 752 O O . SER A 1 96 ? -0.617 -6.749 11.102 1.00 77.62 96 SER A O 1
ATOM 754 N N . PRO A 1 97 ? -0.942 -7.220 13.280 1.00 71.00 97 PRO A N 1
ATOM 755 C CA . PRO A 1 97 ? -1.320 -8.606 13.036 1.00 71.00 97 PRO A CA 1
ATOM 756 C C . PRO A 1 97 ? -2.650 -8.765 12.285 1.00 71.00 97 PRO A C 1
ATOM 758 O O . PRO A 1 97 ? -3.064 -9.874 11.957 1.00 71.00 97 PRO A O 1
ATOM 761 N N . ARG A 1 98 ? -3.366 -7.662 12.043 1.00 87.31 98 ARG A N 1
ATOM 762 C CA . ARG A 1 98 ? -4.723 -7.672 11.485 1.00 87.31 98 ARG A CA 1
ATOM 763 C C . ARG A 1 98 ? -4.834 -6.985 10.132 1.00 87.31 98 ARG A C 1
ATOM 765 O O . ARG A 1 98 ? -5.875 -7.129 9.494 1.00 87.31 98 ARG A O 1
ATOM 772 N N . LEU A 1 99 ? -3.793 -6.287 9.677 1.00 91.81 99 LEU A N 1
ATOM 773 C CA . LEU A 1 99 ? -3.830 -5.552 8.417 1.00 91.81 99 LEU A CA 1
ATOM 774 C C . LEU A 1 99 ? -3.914 -6.526 7.235 1.00 91.81 99 LEU A C 1
ATOM 776 O O . LEU A 1 99 ? -2.952 -7.220 6.918 1.00 91.81 99 LEU A O 1
ATOM 780 N N . LYS A 1 100 ? -5.077 -6.569 6.578 1.00 95.12 100 LYS A N 1
ATOM 781 C CA . LYS A 1 100 ? -5.367 -7.465 5.447 1.00 95.12 100 LYS A CA 1
ATOM 782 C C . LYS A 1 100 ? -5.363 -6.742 4.110 1.00 95.12 100 LYS A C 1
ATOM 784 O O . LYS A 1 100 ? -5.041 -7.368 3.101 1.00 95.12 100 LYS A O 1
ATOM 789 N N . THR A 1 101 ? -5.718 -5.462 4.098 1.00 96.50 101 THR A N 1
ATOM 790 C CA . THR A 1 101 ? -5.869 -4.683 2.869 1.00 96.50 101 THR A CA 1
ATOM 791 C C . THR A 1 101 ? -5.172 -3.339 2.995 1.00 96.50 101 THR A C 1
ATOM 793 O O . THR A 1 101 ? -5.440 -2.587 3.932 1.00 96.50 101 THR A O 1
ATOM 796 N N . LEU A 1 102 ? -4.328 -3.030 2.016 1.00 96.25 102 LEU A N 1
ATOM 797 C CA . LEU A 1 102 ? -3.657 -1.746 1.872 1.00 96.25 102 LEU A CA 1
ATOM 798 C C . LEU A 1 102 ? -3.956 -1.186 0.481 1.00 96.25 102 LEU A C 1
ATOM 800 O O . LEU A 1 102 ? -3.719 -1.850 -0.528 1.00 96.25 102 LEU A O 1
ATOM 804 N N . THR A 1 103 ? -4.481 0.032 0.435 1.00 97.38 103 THR A N 1
ATOM 805 C CA . THR A 1 103 ? -4.571 0.844 -0.779 1.00 97.38 103 THR A CA 1
ATOM 806 C C . THR A 1 103 ? -3.686 2.065 -0.605 1.00 97.38 103 THR A C 1
ATOM 808 O O . THR A 1 103 ? -3.758 2.731 0.423 1.00 97.38 103 THR A O 1
ATOM 811 N N . LEU A 1 104 ? -2.842 2.345 -1.589 1.00 96.31 104 LEU A N 1
ATOM 812 C CA . LEU A 1 104 ? -1.935 3.482 -1.566 1.00 96.31 104 LEU A CA 1
ATOM 813 C C . LEU A 1 104 ? -1.955 4.178 -2.927 1.00 96.31 104 LEU A C 1
ATOM 815 O O . LEU A 1 104 ? -1.763 3.523 -3.949 1.00 96.31 104 LEU A O 1
ATOM 819 N N . LEU A 1 105 ? -2.173 5.489 -2.930 1.00 95.88 105 LEU A N 1
ATOM 820 C CA . LEU A 1 105 ? -2.000 6.361 -4.087 1.00 95.88 105 LEU A CA 1
ATOM 821 C C . LEU A 1 105 ? -0.859 7.334 -3.795 1.00 95.88 105 LEU A C 1
ATOM 823 O O . LEU A 1 105 ? -0.907 8.053 -2.796 1.00 95.88 105 LEU A O 1
ATOM 827 N N . CYS A 1 106 ? 0.149 7.355 -4.668 1.00 93.25 106 CYS A N 1
ATOM 828 C CA . CYS A 1 106 ? 1.318 8.224 -4.543 1.00 93.25 106 CYS A CA 1
ATOM 829 C C . CYS A 1 106 ? 1.657 8.931 -5.854 1.00 93.25 106 CYS A C 1
ATOM 831 O O . CYS A 1 106 ? 1.458 8.388 -6.943 1.00 93.25 106 CYS A O 1
ATOM 833 N N . HIS A 1 107 ? 2.255 10.116 -5.731 1.00 90.31 107 HIS A N 1
ATOM 834 C CA . HIS A 1 107 ? 2.873 10.830 -6.843 1.00 90.31 107 HIS A CA 1
ATOM 835 C C . HIS A 1 107 ? 4.380 10.549 -6.873 1.00 90.31 107 HIS A C 1
ATOM 837 O O . HIS A 1 107 ? 5.151 11.100 -6.086 1.00 90.31 107 HIS A O 1
ATOM 843 N N . GLU A 1 108 ? 4.805 9.704 -7.808 1.00 88.19 108 GLU A N 1
ATOM 844 C CA . GLU A 1 108 ? 6.205 9.357 -8.029 1.00 88.19 108 GLU A CA 1
ATOM 845 C C . GLU A 1 108 ? 6.881 10.422 -8.898 1.00 88.19 108 GLU A C 1
ATOM 847 O O . GLU A 1 108 ? 6.400 10.775 -9.980 1.00 88.19 108 GLU A O 1
ATOM 852 N N . ARG A 1 109 ? 8.027 10.925 -8.439 1.00 82.44 109 ARG A N 1
ATOM 853 C CA . ARG A 1 109 ? 8.865 11.866 -9.202 1.00 82.44 109 ARG A CA 1
ATOM 854 C C . ARG A 1 109 ? 10.291 11.366 -9.382 1.00 82.44 109 ARG A C 1
ATOM 856 O O . ARG A 1 109 ? 10.898 11.579 -10.428 1.00 82.44 109 ARG A O 1
ATOM 863 N N . GLU A 1 110 ? 10.821 10.694 -8.369 1.00 80.25 110 GLU A N 1
ATOM 864 C CA . GLU A 1 110 ? 12.185 10.181 -8.354 1.00 80.25 110 GLU A CA 1
ATOM 865 C C . GLU A 1 110 ? 12.186 8.729 -7.897 1.00 80.25 110 GLU A C 1
ATOM 867 O O . GLU A 1 110 ? 11.337 8.306 -7.110 1.00 80.25 110 GLU A O 1
ATOM 872 N N . ARG A 1 111 ? 13.150 7.953 -8.395 1.00 80.25 111 ARG A N 1
ATOM 873 C CA . ARG A 1 111 ? 13.381 6.606 -7.884 1.00 80.25 111 ARG A CA 1
ATOM 874 C C . ARG A 1 111 ? 13.885 6.695 -6.457 1.00 80.25 111 ARG A C 1
ATOM 876 O O . ARG A 1 111 ? 14.847 7.399 -6.172 1.00 80.25 111 ARG A O 1
ATOM 883 N N . THR A 1 112 ? 13.259 5.926 -5.582 1.00 74.19 112 THR A N 1
ATOM 884 C CA . THR A 1 112 ? 13.749 5.733 -4.221 1.00 74.19 112 THR A CA 1
ATOM 885 C C . THR A 1 112 ? 14.544 4.444 -4.144 1.00 74.19 112 THR A C 1
ATOM 887 O O . THR A 1 112 ? 14.222 3.462 -4.810 1.00 74.19 112 THR A O 1
ATOM 890 N N . ILE A 1 113 ? 15.595 4.447 -3.327 1.00 76.00 113 ILE A N 1
ATOM 891 C CA . ILE A 1 113 ? 16.378 3.247 -3.047 1.00 76.00 113 ILE A CA 1
ATOM 892 C C . ILE A 1 113 ? 15.448 2.208 -2.420 1.00 76.00 113 ILE A C 1
ATOM 894 O O . ILE A 1 113 ? 14.812 2.483 -1.401 1.00 76.00 113 ILE A O 1
ATOM 898 N N . VAL A 1 114 ? 15.393 1.012 -3.015 1.00 75.31 114 VAL A N 1
ATOM 899 C CA . VAL A 1 114 ? 14.634 -0.109 -2.454 1.00 75.31 114 VAL A CA 1
ATOM 900 C C . VAL A 1 114 ? 15.093 -0.332 -1.008 1.00 75.31 114 VAL A C 1
ATOM 902 O O . VAL A 1 114 ? 16.291 -0.541 -0.775 1.00 75.31 114 VAL A O 1
ATOM 905 N N . PRO A 1 115 ? 14.176 -0.281 -0.029 1.00 70.06 115 PRO A N 1
ATOM 906 C CA . PRO A 1 115 ? 14.523 -0.446 1.372 1.00 70.06 115 PRO A CA 1
ATOM 907 C C . PRO A 1 115 ? 15.289 -1.753 1.599 1.00 70.06 115 PRO A C 1
ATOM 909 O O . PRO A 1 115 ? 14.832 -2.836 1.234 1.00 70.06 115 PRO A O 1
ATOM 912 N N . ARG A 1 116 ? 16.453 -1.678 2.255 1.00 66.69 116 ARG A N 1
ATOM 913 C CA . ARG A 1 116 ? 17.240 -2.867 2.639 1.00 66.69 116 ARG A CA 1
ATOM 914 C C . ARG A 1 116 ? 16.719 -3.553 3.913 1.00 66.69 116 ARG A C 1
ATOM 916 O O . ARG A 1 116 ? 17.395 -4.409 4.473 1.00 66.69 116 ARG A O 1
ATOM 923 N N . GLY A 1 117 ? 15.527 -3.176 4.378 1.00 63.88 117 GLY A N 1
ATOM 924 C CA . GLY A 1 117 ? 14.932 -3.669 5.617 1.00 63.88 117 GLY A CA 1
ATOM 925 C C . GLY A 1 117 ? 14.357 -5.084 5.505 1.00 63.88 117 GLY A C 1
ATOM 926 O O . GLY A 1 117 ? 13.935 -5.528 4.436 1.00 63.88 117 GLY A O 1
ATOM 927 N N . SER A 1 118 ? 14.308 -5.774 6.645 1.00 66.38 118 SER A N 1
ATOM 928 C CA . SER A 1 118 ? 13.689 -7.095 6.828 1.00 66.38 118 SER A CA 1
ATOM 929 C C . SER A 1 118 ? 12.189 -7.030 7.139 1.00 66.38 118 SER A C 1
ATOM 931 O O . SER A 1 118 ? 11.595 -8.050 7.492 1.00 66.38 118 SER A O 1
ATOM 933 N N . PHE A 1 119 ? 11.575 -5.848 7.040 1.00 79.56 119 PHE A N 1
ATOM 934 C CA . PHE A 1 119 ? 10.178 -5.672 7.406 1.00 79.56 119 PHE A CA 1
ATOM 935 C C . PHE A 1 119 ? 9.265 -6.482 6.481 1.00 79.56 119 PHE A C 1
ATOM 937 O O . PHE A 1 119 ? 9.500 -6.596 5.276 1.00 79.56 119 PHE A O 1
ATOM 944 N N . LYS A 1 120 ? 8.227 -7.082 7.065 1.00 86.38 120 LYS A N 1
ATOM 945 C CA . LYS A 1 120 ? 7.267 -7.922 6.351 1.00 86.38 120 LYS A CA 1
ATOM 946 C C . LYS A 1 120 ? 5.861 -7.611 6.825 1.00 86.38 120 LYS A C 1
ATOM 948 O O . LYS A 1 120 ? 5.603 -7.571 8.023 1.00 86.38 120 LYS A O 1
ATOM 953 N N . PHE A 1 121 ? 4.948 -7.458 5.878 1.00 88.50 121 PHE A N 1
ATOM 954 C CA . PHE A 1 121 ? 3.522 -7.502 6.134 1.00 88.50 121 PHE A CA 1
ATOM 955 C C . PHE A 1 121 ? 3.083 -8.954 6.284 1.00 88.50 121 PHE A C 1
ATOM 957 O O . PHE A 1 121 ? 2.720 -9.622 5.314 1.00 88.50 121 PHE A O 1
ATOM 964 N N . THR A 1 122 ? 3.106 -9.447 7.517 1.00 87.44 122 THR A N 1
ATOM 965 C CA . THR A 1 122 ? 2.843 -10.860 7.817 1.00 87.44 122 THR A CA 1
ATOM 966 C C . THR A 1 122 ? 1.428 -11.303 7.436 1.00 87.44 122 THR A C 1
ATOM 968 O O . THR A 1 122 ? 1.233 -12.470 7.126 1.00 87.44 122 THR A O 1
ATOM 971 N N . TYR A 1 123 ? 0.450 -10.391 7.412 1.00 90.88 123 TYR A N 1
ATOM 972 C CA . TYR A 1 123 ? -0.974 -10.726 7.239 1.00 90.88 123 TYR A CA 1
ATOM 973 C C . TYR A 1 123 ? -1.654 -10.043 6.049 1.00 90.88 123 TYR A C 1
ATOM 975 O O . TYR A 1 123 ? -2.851 -10.255 5.824 1.00 90.88 123 TYR A O 1
ATOM 983 N N . LEU A 1 124 ? -0.909 -9.241 5.281 1.00 93.69 124 LEU A N 1
ATOM 984 C CA . LEU A 1 124 ? -1.461 -8.497 4.154 1.00 93.69 124 LEU A CA 1
ATOM 985 C C . LEU A 1 124 ? -1.839 -9.459 3.028 1.00 93.69 124 LEU A C 1
ATOM 987 O O . LEU A 1 124 ? -1.024 -10.249 2.563 1.00 93.69 124 LEU A O 1
ATOM 991 N N . GLN A 1 125 ? -3.094 -9.376 2.594 1.00 95.00 125 GLN A N 1
ATOM 992 C CA . GLN A 1 125 ? -3.673 -10.241 1.568 1.00 95.00 125 GLN A CA 1
ATOM 993 C C . GLN A 1 125 ? -3.981 -9.476 0.285 1.00 95.00 125 GLN A C 1
ATOM 995 O O . GLN A 1 125 ? -3.889 -10.051 -0.795 1.00 95.00 125 GLN A O 1
ATOM 1000 N N . ASN A 1 126 ? -4.349 -8.200 0.385 1.00 96.56 126 ASN A N 1
ATOM 1001 C CA . ASN A 1 126 ? -4.742 -7.394 -0.762 1.00 96.56 126 ASN A CA 1
ATOM 1002 C C . ASN A 1 126 ? -3.948 -6.093 -0.775 1.00 96.56 126 ASN A C 1
ATOM 1004 O O . ASN A 1 126 ? -4.038 -5.300 0.165 1.00 96.56 126 ASN A O 1
ATOM 1008 N N . LEU A 1 127 ? -3.205 -5.868 -1.853 1.00 95.81 127 LEU A N 1
ATOM 1009 C CA . LEU A 1 127 ? -2.458 -4.639 -2.071 1.00 95.81 127 LEU A CA 1
ATOM 1010 C C . LEU A 1 127 ? -2.923 -3.972 -3.363 1.00 95.81 127 LEU A C 1
ATOM 1012 O O . LEU A 1 127 ? -2.843 -4.559 -4.444 1.00 95.81 127 LEU A O 1
ATOM 1016 N N . ARG A 1 128 ? -3.392 -2.730 -3.252 1.00 97.00 128 ARG A N 1
ATOM 1017 C CA . ARG A 1 128 ? -3.672 -1.851 -4.387 1.00 97.00 128 ARG A CA 1
ATOM 1018 C C . ARG A 1 128 ? -2.722 -0.668 -4.335 1.00 97.00 128 ARG A C 1
ATOM 1020 O O . ARG A 1 128 ? -2.735 0.092 -3.375 1.00 97.00 128 ARG A O 1
ATOM 1027 N N . LEU A 1 129 ? -1.932 -0.509 -5.381 1.00 96.12 129 LEU A N 1
ATOM 1028 C CA . LEU A 1 129 ? -0.990 0.582 -5.519 1.00 96.12 129 LEU A CA 1
ATOM 1029 C C . LEU A 1 129 ? -1.310 1.384 -6.778 1.00 96.12 129 LEU A C 1
ATOM 1031 O O . LEU A 1 129 ? -1.403 0.826 -7.873 1.00 96.12 129 LEU A O 1
ATOM 1035 N N . GLU A 1 130 ? -1.495 2.685 -6.610 1.00 95.88 130 GLU A N 1
ATOM 1036 C CA . GLU A 1 130 ? -1.749 3.645 -7.677 1.00 95.88 130 GLU A CA 1
ATOM 1037 C C . GLU A 1 130 ? -0.598 4.641 -7.734 1.00 95.88 130 GLU A C 1
ATOM 1039 O O . GLU A 1 130 ? -0.414 5.466 -6.843 1.00 95.88 130 GLU A O 1
ATOM 1044 N N . LEU A 1 131 ? 0.208 4.529 -8.781 1.00 93.50 131 LEU A N 1
ATOM 1045 C CA . LEU A 1 131 ? 1.391 5.347 -8.982 1.00 93.50 131 LEU A CA 1
ATOM 1046 C C . LEU A 1 131 ? 1.090 6.392 -10.040 1.00 93.50 131 LEU A C 1
ATOM 1048 O O . LEU A 1 131 ? 0.866 6.047 -11.198 1.00 93.50 131 LEU A O 1
ATOM 1052 N N . VAL A 1 132 ? 1.121 7.662 -9.661 1.00 92.06 132 VAL A N 1
ATOM 1053 C CA . VAL A 1 132 ? 1.112 8.780 -10.601 1.00 92.06 132 VAL A CA 1
ATOM 1054 C C . VAL A 1 132 ? 2.558 9.153 -10.888 1.00 92.06 132 VAL A C 1
ATOM 1056 O O . VAL A 1 132 ? 3.204 9.821 -10.087 1.00 92.06 132 VAL A O 1
ATOM 1059 N N . ILE A 1 133 ? 3.086 8.680 -12.013 1.00 88.38 133 ILE A N 1
ATOM 1060 C CA . ILE A 1 133 ? 4.486 8.851 -12.398 1.00 88.38 133 ILE A CA 1
ATOM 1061 C C . ILE A 1 133 ? 4.622 10.149 -13.190 1.00 88.38 133 ILE A C 1
ATOM 1063 O O . ILE A 1 133 ? 4.237 10.246 -14.359 1.00 88.38 133 ILE A O 1
ATOM 1067 N N . SER A 1 134 ? 5.190 11.154 -12.532 1.00 80.31 134 SER A N 1
ATOM 1068 C CA . SER A 1 134 ? 5.544 12.427 -13.147 1.00 80.31 134 SER A CA 1
ATOM 1069 C C . SER A 1 134 ? 6.885 12.313 -13.878 1.00 80.31 134 SER A C 1
ATOM 1071 O O . SER A 1 134 ? 7.905 11.948 -13.297 1.00 80.31 134 SER A O 1
ATOM 1073 N N . SER A 1 135 ? 6.897 12.639 -15.169 1.00 69.75 135 SER A N 1
ATOM 1074 C CA . SER A 1 135 ? 8.122 12.771 -15.961 1.00 69.75 135 SER A CA 1
ATOM 1075 C C . SER A 1 135 ? 8.012 14.011 -16.836 1.00 69.75 135 SER A C 1
ATOM 1077 O O . SER A 1 135 ? 7.101 14.093 -17.658 1.00 69.75 135 SER A O 1
ATOM 1079 N N . TYR A 1 136 ? 8.918 14.970 -16.651 1.00 65.69 136 TYR A N 1
ATOM 1080 C CA . TYR A 1 136 ? 8.998 16.145 -17.522 1.00 65.69 136 TYR A CA 1
ATOM 1081 C C . TYR A 1 136 ? 9.862 15.876 -18.760 1.00 65.69 136 TYR A C 1
ATOM 1083 O O . TYR A 1 136 ? 9.456 16.229 -19.859 1.00 65.69 136 TYR A O 1
ATOM 1091 N N . GLU A 1 137 ? 11.009 15.209 -18.594 1.00 66.50 137 GLU A N 1
ATOM 1092 C CA . GLU A 1 137 ? 11.954 14.935 -19.692 1.00 66.50 137 GLU A CA 1
ATOM 1093 C C . GLU A 1 137 ? 12.241 13.438 -19.830 1.00 66.50 137 GLU A C 1
ATOM 1095 O O . GLU A 1 137 ? 11.982 12.841 -20.872 1.00 66.50 137 GLU A O 1
ATOM 1100 N N . SER A 1 138 ? 12.697 12.805 -18.749 1.00 70.62 138 SER A N 1
ATOM 1101 C CA . SER A 1 138 ? 12.929 11.362 -18.667 1.00 70.62 138 SER A CA 1
ATOM 1102 C C . SER A 1 138 ? 12.307 10.802 -17.395 1.00 70.62 138 SER A C 1
ATOM 1104 O O . SER A 1 138 ? 12.287 11.471 -16.352 1.00 70.62 138 SER A O 1
ATOM 1106 N N . ARG A 1 139 ? 11.803 9.568 -17.442 1.00 79.12 139 ARG A N 1
ATOM 1107 C CA . ARG A 1 139 ? 11.282 8.917 -16.246 1.00 79.12 139 ARG A CA 1
ATOM 1108 C C . ARG A 1 139 ? 12.456 8.524 -15.366 1.00 79.12 139 ARG A C 1
ATOM 1110 O O . ARG A 1 139 ? 13.389 7.854 -15.793 1.00 79.12 139 ARG A O 1
ATOM 1117 N N . LYS A 1 140 ? 12.408 8.958 -14.111 1.00 81.50 140 LYS A N 1
ATOM 1118 C CA . LYS A 1 140 ? 13.408 8.559 -13.118 1.00 81.50 140 LYS A CA 1
ATOM 1119 C C . LYS A 1 140 ? 12.991 7.307 -12.358 1.00 81.50 140 LYS A C 1
ATOM 1121 O O . LYS A 1 140 ? 13.858 6.630 -11.829 1.00 81.50 140 LYS A O 1
ATOM 1126 N N . THR A 1 141 ? 11.693 7.011 -12.295 1.00 85.00 141 THR A N 1
ATOM 1127 C CA . THR A 1 141 ? 11.123 5.877 -11.557 1.00 85.00 141 THR A CA 1
ATOM 1128 C C . THR A 1 141 ? 11.335 4.556 -12.289 1.00 85.00 141 THR A C 1
ATOM 1130 O O . THR A 1 141 ? 10.968 4.429 -13.455 1.00 85.00 141 THR A O 1
ATOM 1133 N N . ASP A 1 142 ? 11.835 3.559 -11.562 1.00 88.88 142 ASP A N 1
ATOM 1134 C CA . ASP A 1 142 ? 11.984 2.183 -12.026 1.00 88.88 142 ASP A CA 1
ATOM 1135 C C . ASP A 1 142 ? 10.869 1.320 -11.424 1.00 88.88 142 ASP A C 1
ATOM 1137 O O . ASP A 1 142 ? 10.838 1.039 -10.227 1.00 88.88 142 ASP A O 1
ATOM 1141 N N . VAL A 1 143 ? 9.909 0.935 -12.254 1.00 89.81 143 VAL A N 1
ATOM 1142 C CA . VAL A 1 143 ? 8.737 0.146 -11.874 1.00 89.81 143 VAL A CA 1
ATOM 1143 C C . VAL A 1 143 ? 9.138 -1.251 -11.390 1.00 89.81 143 VAL A C 1
ATOM 1145 O O . VAL A 1 143 ? 8.425 -1.828 -10.567 1.00 89.81 143 VAL A O 1
ATOM 1148 N N . LEU A 1 144 ? 10.292 -1.781 -11.816 1.00 90.00 144 LEU A N 1
ATOM 1149 C CA . LEU A 1 144 ? 10.773 -3.079 -11.339 1.00 90.00 144 LEU A CA 1
ATOM 1150 C C . LEU A 1 144 ? 11.021 -3.079 -9.825 1.00 90.00 144 LEU A C 1
ATOM 1152 O O . LEU A 1 144 ? 10.852 -4.115 -9.186 1.00 90.00 144 LEU A O 1
ATOM 1156 N N . ASP A 1 145 ? 11.343 -1.930 -9.225 1.00 89.44 145 ASP A N 1
ATOM 1157 C CA . ASP A 1 145 ? 11.567 -1.819 -7.778 1.00 89.44 145 ASP A CA 1
ATOM 1158 C C . ASP A 1 145 ? 10.334 -2.252 -6.963 1.00 89.44 145 ASP A C 1
ATOM 1160 O O . ASP A 1 145 ? 10.461 -2.747 -5.842 1.00 89.44 145 ASP A O 1
ATOM 1164 N N . TYR A 1 146 ? 9.132 -2.159 -7.542 1.00 90.12 146 TYR A N 1
ATOM 1165 C CA . TYR A 1 146 ? 7.891 -2.610 -6.910 1.00 90.12 146 TYR A CA 1
ATOM 1166 C C . TYR A 1 146 ? 7.739 -4.132 -6.856 1.00 90.12 146 TYR A C 1
ATOM 1168 O O . TYR A 1 146 ? 6.880 -4.623 -6.122 1.00 90.12 146 TYR A O 1
ATOM 1176 N N . ALA A 1 147 ? 8.612 -4.900 -7.515 1.00 88.12 147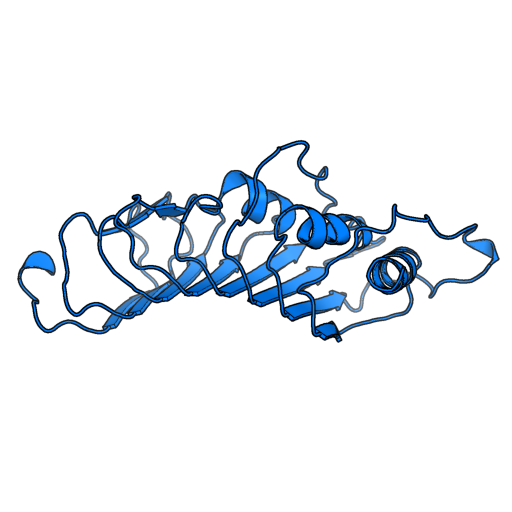 ALA A N 1
ATOM 1177 C CA . ALA A 1 147 ? 8.751 -6.331 -7.251 1.00 88.12 147 ALA A CA 1
ATOM 1178 C C . ALA A 1 147 ? 9.091 -6.601 -5.773 1.00 88.12 147 ALA A C 1
ATOM 1180 O O . ALA A 1 147 ? 8.716 -7.636 -5.226 1.00 88.12 147 ALA A O 1
ATOM 1181 N N . TYR A 1 148 ? 9.710 -5.638 -5.076 1.00 87.50 148 TYR A N 1
ATOM 1182 C CA . TYR A 1 148 ? 9.968 -5.717 -3.638 1.00 87.50 148 TYR A CA 1
ATOM 1183 C C . TYR A 1 148 ? 8.697 -5.942 -2.799 1.00 87.50 148 TYR A C 1
ATOM 1185 O O . TYR A 1 148 ? 8.766 -6.585 -1.752 1.00 87.50 148 TYR A O 1
ATOM 1193 N N . LEU A 1 149 ? 7.525 -5.497 -3.271 1.00 89.00 149 LEU A N 1
ATOM 1194 C CA . LEU A 1 149 ? 6.240 -5.721 -2.596 1.00 89.00 149 LEU A CA 1
ATOM 1195 C C . LEU A 1 149 ? 5.934 -7.209 -2.412 1.00 89.00 149 LEU A C 1
ATOM 1197 O O . LEU A 1 149 ? 5.396 -7.618 -1.383 1.00 89.00 149 LEU A O 1
ATOM 1201 N N . LEU A 1 150 ? 6.321 -8.020 -3.395 1.00 87.62 150 LEU A N 1
ATOM 1202 C CA . LEU A 1 150 ? 6.164 -9.464 -3.351 1.00 87.62 150 LEU A CA 1
ATOM 1203 C C . LEU A 1 150 ? 7.018 -10.060 -2.219 1.00 87.62 150 LEU A C 1
ATOM 1205 O O . LEU A 1 150 ? 6.537 -10.875 -1.434 1.00 87.62 150 LEU A O 1
ATOM 1209 N N . LYS A 1 151 ? 8.249 -9.568 -2.043 1.00 86.62 151 LYS A N 1
ATOM 1210 C CA . LYS A 1 151 ? 9.171 -10.013 -0.986 1.00 86.62 151 LYS A CA 1
ATOM 1211 C C . LYS A 1 151 ? 8.674 -9.696 0.430 1.00 86.62 151 LYS A C 1
ATOM 1213 O O . LYS A 1 151 ? 8.886 -10.493 1.346 1.00 86.62 151 LYS A O 1
ATOM 1218 N N . ILE A 1 152 ? 8.043 -8.538 0.627 1.00 87.81 152 ILE A N 1
ATOM 1219 C CA . ILE A 1 152 ? 7.612 -8.078 1.957 1.00 87.81 152 ILE A CA 1
ATOM 1220 C C . ILE A 1 152 ? 6.220 -8.575 2.358 1.00 87.81 152 ILE A C 1
ATOM 1222 O O . ILE A 1 152 ? 5.893 -8.516 3.538 1.00 87.81 152 ILE A O 1
ATOM 1226 N N . ALA A 1 153 ? 5.398 -9.071 1.433 1.00 90.50 153 ALA A N 1
ATOM 1227 C CA . ALA A 1 153 ? 4.034 -9.522 1.717 1.00 90.50 153 ALA A CA 1
ATOM 1228 C C . ALA A 1 153 ? 3.843 -11.006 1.333 1.00 90.50 153 ALA A C 1
ATOM 1230 O O . ALA A 1 153 ? 3.213 -11.315 0.321 1.00 90.50 153 ALA A O 1
ATOM 1231 N N . PRO A 1 154 ? 4.366 -11.956 2.133 1.00 88.62 154 PRO A N 1
ATOM 1232 C CA . PRO A 1 154 ? 4.385 -13.377 1.772 1.00 88.62 154 PRO A CA 1
ATOM 1233 C C . PRO A 1 154 ? 2.991 -14.012 1.638 1.00 88.62 154 PRO A C 1
ATOM 1235 O O . PRO A 1 154 ? 2.823 -14.954 0.869 1.00 88.62 154 PRO A O 1
ATOM 1238 N N . LEU A 1 155 ? 1.983 -13.500 2.356 1.00 91.31 155 LEU A N 1
ATOM 1239 C CA . LEU A 1 155 ? 0.600 -13.998 2.305 1.00 91.31 155 LEU A CA 1
ATOM 1240 C C . LEU A 1 155 ? -0.292 -13.231 1.313 1.00 91.31 155 LEU A C 1
ATOM 1242 O O . LEU A 1 155 ? -1.517 -13.399 1.323 1.00 91.31 155 LEU A O 1
ATOM 1246 N N . MET A 1 156 ? 0.302 -12.384 0.466 1.00 92.94 156 MET A N 1
ATOM 1247 C CA . MET A 1 156 ? -0.438 -11.574 -0.494 1.00 92.94 156 MET A CA 1
ATOM 1248 C C . MET A 1 156 ? -1.165 -12.464 -1.503 1.00 92.94 156 MET A C 1
ATOM 1250 O O . MET A 1 156 ? -0.564 -13.303 -2.167 1.00 92.94 156 MET A O 1
ATOM 1254 N N . LYS A 1 157 ? -2.478 -12.257 -1.621 1.00 95.00 157 LYS A N 1
ATOM 1255 C CA . LYS A 1 157 ? -3.380 -12.961 -2.539 1.00 95.00 157 LYS A CA 1
ATOM 1256 C C . LYS A 1 157 ? -3.661 -12.159 -3.795 1.00 95.00 157 LYS A C 1
ATOM 1258 O O . LYS A 1 157 ? -3.803 -12.742 -4.868 1.00 95.00 157 LYS A O 1
ATOM 1263 N N . THR A 1 158 ? -3.774 -10.841 -3.662 1.00 95.62 158 THR A N 1
ATOM 1264 C CA . THR A 1 158 ? -4.058 -9.948 -4.782 1.00 95.62 158 THR A CA 1
ATOM 1265 C C . THR A 1 158 ? -3.096 -8.770 -4.790 1.00 95.62 158 THR A C 1
ATOM 1267 O O . THR A 1 158 ? -2.882 -8.117 -3.766 1.00 95.62 158 THR A O 1
ATOM 1270 N N . LEU A 1 159 ? -2.530 -8.499 -5.965 1.00 94.94 159 LEU A N 1
ATOM 1271 C CA . LEU A 1 159 ? -1.733 -7.311 -6.242 1.00 94.94 159 LEU A CA 1
ATOM 1272 C C . LEU A 1 159 ? -2.364 -6.563 -7.416 1.00 94.94 159 LEU A C 1
ATOM 1274 O O . LEU A 1 159 ? -2.430 -7.085 -8.529 1.00 94.94 159 LEU A O 1
ATOM 1278 N N . LYS A 1 160 ? -2.820 -5.332 -7.182 1.00 96.06 160 LYS A N 1
ATOM 1279 C CA . LYS A 1 160 ? -3.249 -4.410 -8.237 1.00 96.06 160 LYS A CA 1
ATOM 1280 C C . LYS A 1 160 ? -2.274 -3.244 -8.304 1.00 96.06 160 LYS A C 1
ATOM 1282 O O . LYS A 1 160 ? -2.240 -2.433 -7.388 1.00 96.06 160 LYS A O 1
ATOM 1287 N N . LEU A 1 161 ? -1.545 -3.131 -9.405 1.00 95.00 161 LEU A N 1
ATOM 1288 C CA . LEU A 1 161 ? -0.638 -2.023 -9.684 1.00 95.00 161 LEU A CA 1
ATOM 1289 C C . LEU A 1 161 ? -1.204 -1.187 -10.834 1.00 95.00 161 LEU A C 1
ATOM 1291 O O . LEU A 1 161 ? -1.348 -1.680 -11.948 1.00 95.00 161 LEU A O 1
ATOM 1295 N N . SER A 1 162 ? -1.555 0.068 -10.574 1.00 95.19 162 SER A N 1
ATOM 1296 C CA . SER A 1 162 ? -2.039 1.003 -11.597 1.00 95.19 162 SER A CA 1
ATOM 1297 C C . SER A 1 162 ? -1.022 2.118 -11.776 1.00 95.19 162 SER A C 1
ATOM 1299 O O . SER A 1 162 ? -0.683 2.793 -10.811 1.00 95.19 162 SER A O 1
ATOM 1301 N N . MET A 1 163 ? -0.530 2.296 -12.997 1.00 92.00 163 MET A N 1
ATOM 1302 C CA . MET A 1 163 ? 0.491 3.285 -13.329 1.00 92.00 163 MET A CA 1
ATOM 1303 C C . MET A 1 163 ? -0.122 4.367 -14.211 1.00 92.00 163 MET A C 1
ATOM 1305 O O . MET A 1 163 ? -0.596 4.101 -15.309 1.00 92.00 163 MET A O 1
ATOM 1309 N N . TRP A 1 164 ? -0.105 5.602 -13.740 1.00 90.94 164 TRP A N 1
ATOM 1310 C CA . TRP A 1 164 ? -0.545 6.770 -14.484 1.00 90.94 164 TRP A CA 1
ATOM 1311 C C . TRP A 1 164 ? 0.700 7.528 -14.909 1.00 90.94 164 TRP A C 1
ATOM 1313 O O . TRP A 1 164 ? 1.303 8.238 -14.108 1.00 90.94 164 TRP A O 1
ATOM 1323 N N . ILE A 1 165 ? 1.128 7.317 -16.149 1.00 85.69 165 ILE A N 1
ATOM 1324 C CA . ILE A 1 165 ? 2.331 7.951 -16.685 1.00 85.69 165 ILE A CA 1
ATOM 1325 C C . ILE A 1 165 ? 1.925 9.262 -17.351 1.00 85.69 165 ILE A C 1
ATOM 1327 O O . ILE A 1 165 ? 1.006 9.288 -18.170 1.00 85.69 165 ILE A O 1
ATOM 1331 N N . GLY A 1 166 ? 2.582 10.358 -16.965 1.00 79.06 166 GLY A N 1
ATOM 1332 C CA . GLY A 1 166 ? 2.302 11.677 -17.524 1.00 79.06 166 GLY A CA 1
ATOM 1333 C C . GLY A 1 166 ? 2.500 11.721 -19.042 1.00 79.06 166 GLY A C 1
ATOM 1334 O O . GLY A 1 166 ? 3.452 11.149 -19.567 1.00 79.06 166 GLY A O 1
ATOM 1335 N N . LEU A 1 167 ? 1.633 12.465 -19.736 1.00 70.25 167 LEU A N 1
ATOM 1336 C CA . LEU A 1 167 ? 1.629 12.607 -21.204 1.00 70.25 167 LEU A CA 1
ATOM 1337 C C . LEU A 1 167 ? 2.948 13.142 -21.788 1.00 70.25 167 LEU A C 1
ATOM 1339 O O . LEU A 1 167 ? 3.213 12.974 -22.972 1.00 70.25 167 LEU A O 1
ATOM 1343 N N . MET A 1 168 ? 3.775 13.784 -20.960 1.00 73.12 168 MET A N 1
ATOM 1344 C CA . MET A 1 168 ? 5.075 14.324 -21.363 1.00 73.12 168 MET A CA 1
ATOM 1345 C C . MET A 1 168 ? 6.190 13.263 -21.377 1.00 73.12 168 MET A C 1
ATOM 1347 O O . MET A 1 168 ? 7.305 13.563 -21.794 1.00 73.12 168 MET A O 1
ATOM 1351 N N . CYS A 1 169 ? 5.918 12.026 -20.943 1.00 73.44 169 CYS A N 1
ATOM 1352 C CA . CYS A 1 169 ? 6.876 10.926 -21.014 1.00 73.44 169 CYS A CA 1
ATOM 1353 C C . CYS A 1 169 ? 7.108 10.513 -22.473 1.00 73.44 169 CYS A C 1
ATOM 1355 O O . CYS A 1 169 ? 6.197 10.012 -23.127 1.00 73.44 169 CYS A O 1
ATOM 1357 N N . ARG A 1 170 ? 8.332 10.701 -22.977 1.00 75.81 170 ARG A N 1
ATOM 1358 C CA . ARG A 1 170 ? 8.717 10.354 -24.359 1.00 75.81 170 ARG A CA 1
ATOM 1359 C C . ARG A 1 170 ? 9.491 9.040 -24.468 1.00 75.81 170 ARG A C 1
ATOM 1361 O O . ARG A 1 170 ? 10.194 8.815 -25.450 1.00 75.81 170 ARG A O 1
ATOM 1368 N N . GLU A 1 171 ? 9.411 8.187 -23.452 1.00 81.88 171 GLU A N 1
ATOM 1369 C CA . GLU A 1 171 ? 10.076 6.888 -23.500 1.00 81.88 171 GLU A CA 1
ATOM 1370 C C . GLU A 1 171 ? 9.438 5.998 -24.563 1.00 81.88 171 GLU A C 1
ATOM 1372 O O . GLU A 1 171 ? 8.219 5.958 -24.727 1.00 81.88 171 GLU A O 1
ATOM 1377 N N . ARG A 1 172 ? 10.281 5.286 -25.313 1.00 86.19 172 ARG A N 1
ATOM 1378 C CA . ARG A 1 172 ? 9.813 4.284 -26.268 1.00 86.19 172 ARG A CA 1
ATOM 1379 C C . ARG A 1 172 ? 9.523 2.965 -25.541 1.00 86.19 172 ARG A C 1
ATOM 1381 O O . ARG A 1 172 ? 10.231 2.642 -24.581 1.00 86.19 172 ARG A O 1
ATOM 1388 N N . PRO A 1 173 ? 8.538 2.175 -25.999 1.00 90.06 173 PRO A N 1
ATOM 1389 C CA . PRO A 1 173 ? 8.379 0.794 -25.559 1.00 90.06 173 PRO A CA 1
ATOM 1390 C C . PRO A 1 173 ? 9.671 -0.011 -25.745 1.00 90.06 173 PRO A C 1
ATOM 1392 O O . PRO A 1 173 ? 10.508 0.308 -26.591 1.00 90.06 173 PRO A O 1
ATOM 1395 N N . TYR A 1 174 ? 9.826 -1.065 -24.950 1.00 91.62 174 TYR A N 1
ATOM 1396 C CA . TYR A 1 174 ? 10.987 -1.942 -24.984 1.00 91.62 174 TYR A CA 1
ATOM 1397 C C . TYR A 1 174 ? 11.198 -2.561 -26.371 1.00 91.62 174 TYR A C 1
ATOM 1399 O O . TYR A 1 174 ? 10.292 -3.167 -26.945 1.00 91.62 174 TYR A O 1
ATOM 1407 N N . CYS A 1 175 ? 12.430 -2.482 -26.868 1.00 89.94 175 CYS A N 1
ATOM 1408 C CA . CYS A 1 175 ? 12.920 -3.264 -27.995 1.00 89.94 175 CYS A CA 1
ATOM 1409 C C . CYS A 1 175 ? 14.270 -3.914 -27.651 1.00 89.94 175 CYS A C 1
ATOM 1411 O O . CYS A 1 175 ? 14.916 -3.558 -26.665 1.0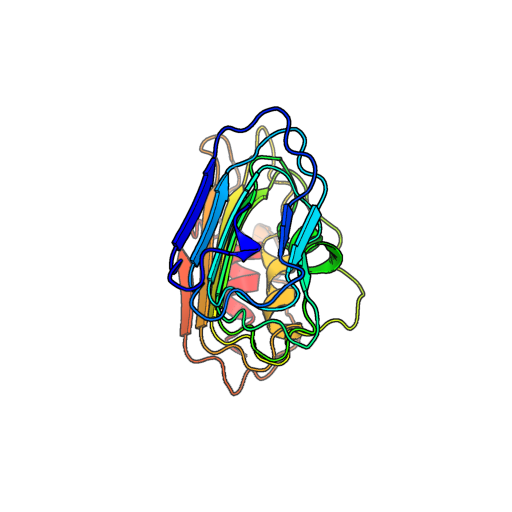0 89.94 175 CYS A O 1
ATOM 1413 N N . LYS A 1 176 ? 14.729 -4.863 -28.479 1.00 85.94 176 LYS A N 1
ATOM 1414 C CA . LYS A 1 176 ? 15.986 -5.605 -28.245 1.00 85.94 176 LYS A CA 1
ATOM 1415 C C . LYS A 1 176 ? 17.214 -4.694 -28.090 1.00 85.94 176 LYS A C 1
ATOM 1417 O O . LYS A 1 176 ? 18.132 -5.026 -27.350 1.00 85.94 176 LYS A O 1
ATOM 1422 N N . GLU A 1 177 ? 17.207 -3.524 -28.729 1.00 89.00 177 GLU A N 1
ATOM 1423 C CA . GLU A 1 177 ? 18.275 -2.519 -28.616 1.00 89.00 177 GLU A CA 1
ATOM 1424 C C . GLU A 1 177 ? 18.393 -1.918 -27.209 1.00 89.00 177 GLU A C 1
ATOM 1426 O O . GLU A 1 177 ? 19.440 -1.398 -26.843 1.00 89.00 177 GLU A O 1
ATOM 1431 N N . ASN A 1 178 ? 17.337 -1.988 -26.391 1.00 85.00 178 ASN A N 1
ATOM 1432 C CA . ASN A 1 178 ? 17.379 -1.548 -24.996 1.00 85.00 178 ASN A CA 1
ATOM 1433 C C . ASN A 1 178 ? 18.136 -2.533 -24.080 1.00 85.00 178 ASN A C 1
ATOM 1435 O O . ASN A 1 178 ? 18.155 -2.347 -22.858 1.00 85.00 178 ASN A O 1
ATOM 1439 N N . GLY A 1 179 ? 18.743 -3.577 -24.649 1.00 89.31 179 GLY A N 1
ATOM 1440 C CA . GLY A 1 179 ? 19.506 -4.603 -23.951 1.00 89.31 179 GLY A CA 1
ATOM 1441 C C . GLY A 1 179 ? 18.634 -5.690 -23.329 1.00 89.31 179 GLY A C 1
ATOM 1442 O O . GLY A 1 179 ? 17.407 -5.711 -23.471 1.00 89.31 179 GLY A O 1
ATOM 1443 N N . GLU A 1 180 ? 19.280 -6.599 -22.607 1.00 89.94 180 GLU A N 1
ATOM 1444 C CA . GLU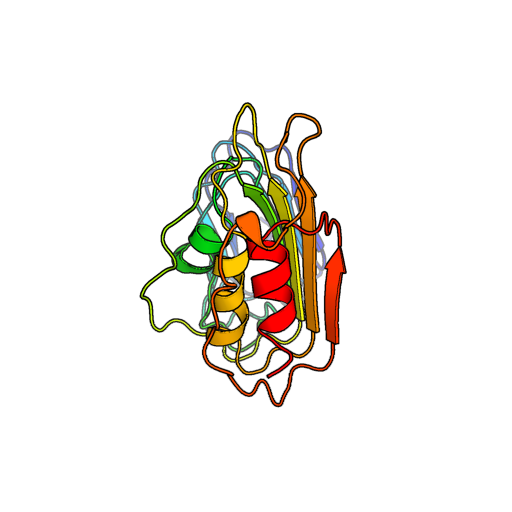 A 1 180 ? 18.597 -7.720 -21.966 1.00 89.94 180 GLU A CA 1
ATOM 1445 C C . GLU A 1 180 ? 17.719 -7.277 -20.793 1.00 89.94 180 GLU A C 1
ATOM 1447 O O . GLU A 1 180 ? 17.980 -6.262 -20.135 1.00 89.94 180 GLU A O 1
ATOM 1452 N N . LEU A 1 181 ? 16.656 -8.046 -20.559 1.00 89.69 181 LEU A N 1
ATOM 1453 C CA . LEU A 1 181 ? 15.743 -7.857 -19.440 1.00 89.69 181 LEU A CA 1
ATOM 1454 C C . LEU A 1 181 ? 16.393 -8.376 -18.158 1.00 89.69 181 LEU A C 1
ATOM 1456 O O . LEU A 1 181 ? 16.909 -9.492 -18.115 1.00 89.69 181 LEU A O 1
ATOM 1460 N N . ARG A 1 182 ? 16.319 -7.584 -17.090 1.00 88.56 182 ARG A N 1
ATOM 1461 C CA . ARG A 1 182 ? 16.747 -7.986 -15.752 1.00 88.56 182 ARG A CA 1
ATOM 1462 C C . ARG A 1 182 ? 15.922 -9.184 -15.295 1.00 88.56 182 ARG A C 1
ATOM 1464 O O . ARG A 1 182 ? 14.714 -9.084 -15.083 1.00 88.56 182 ARG A O 1
ATOM 1471 N N . THR A 1 183 ? 16.585 -10.317 -15.107 1.00 70.88 183 THR A N 1
ATOM 1472 C CA . THR A 1 183 ? 15.982 -11.503 -14.502 1.00 70.88 183 THR A CA 1
ATOM 1473 C C . THR A 1 183 ? 16.014 -11.365 -12.986 1.00 70.88 183 THR A C 1
ATOM 1475 O O . THR A 1 183 ? 17.084 -11.350 -12.377 1.00 70.88 183 THR A O 1
ATOM 1478 N N . GLY A 1 184 ? 14.842 -11.253 -12.366 1.00 64.25 184 GLY A N 1
ATOM 1479 C CA . GLY A 1 184 ? 14.717 -11.385 -10.918 1.00 64.25 184 GLY A CA 1
ATOM 1480 C C . GLY A 1 184 ? 14.758 -12.847 -10.479 1.00 64.25 184 GLY A C 1
ATOM 1481 O O . GLY A 1 184 ? 14.427 -13.734 -11.266 1.00 64.25 184 GLY A O 1
ATOM 1482 N N . LEU A 1 185 ? 15.151 -13.100 -9.226 1.00 55.53 185 LEU A N 1
ATOM 1483 C CA . LEU A 1 185 ? 15.017 -14.439 -8.652 1.00 55.53 185 LEU A CA 1
ATOM 1484 C C . LEU A 1 185 ? 13.531 -14.822 -8.592 1.00 55.53 185 LEU A C 1
ATOM 1486 O O . LEU A 1 185 ? 12.748 -14.026 -8.058 1.00 55.53 185 LEU A O 1
ATOM 1490 N N . PRO A 1 186 ? 13.156 -16.022 -9.066 1.00 56.69 186 PRO A N 1
ATOM 1491 C CA . PRO A 1 186 ? 11.810 -16.534 -8.888 1.00 56.69 186 PRO A CA 1
ATOM 1492 C C . PRO A 1 186 ? 11.549 -16.673 -7.388 1.00 56.69 186 PRO A C 1
ATOM 1494 O O . PRO A 1 186 ? 12.205 -17.444 -6.687 1.00 56.69 186 PRO A O 1
ATOM 1497 N N . HIS A 1 187 ? 10.639 -15.856 -6.868 1.00 62.16 187 HIS A N 1
ATOM 1498 C CA . HIS A 1 187 ? 10.123 -16.027 -5.520 1.00 62.16 187 HIS A CA 1
ATOM 1499 C C . HIS A 1 187 ? 8.776 -16.717 -5.663 1.00 62.16 187 HIS A C 1
ATOM 1501 O O . HIS A 1 187 ? 7.842 -16.168 -6.244 1.00 62.16 187 HIS A O 1
ATOM 1507 N N . GLN A 1 188 ? 8.667 -17.935 -5.138 1.00 62.47 188 GLN A N 1
ATOM 1508 C CA . GLN A 1 188 ? 7.415 -18.669 -5.213 1.00 62.47 188 GLN A CA 1
ATOM 1509 C C . GLN A 1 188 ? 6.379 -18.010 -4.293 1.00 62.47 188 GLN A C 1
ATOM 1511 O O . GLN A 1 188 ? 6.394 -18.182 -3.073 1.00 62.47 188 GLN A O 1
ATOM 1516 N N . HIS A 1 189 ? 5.453 -17.250 -4.875 1.00 74.75 189 HIS A N 1
ATOM 1517 C CA . HIS A 1 189 ? 4.332 -16.658 -4.150 1.00 74.75 189 HIS A CA 1
ATOM 1518 C C . HIS A 1 189 ? 3.139 -17.612 -4.137 1.00 74.75 189 HIS A C 1
ATOM 1520 O O . HIS A 1 189 ? 2.155 -17.405 -4.840 1.00 74.75 189 HIS A O 1
ATOM 1526 N N . VAL A 1 190 ? 3.211 -18.649 -3.295 1.00 78.00 190 VAL A N 1
ATOM 1527 C CA . VAL A 1 190 ? 2.201 -19.728 -3.192 1.00 78.00 190 VAL A CA 1
ATOM 1528 C C . VAL A 1 190 ? 0.776 -19.199 -2.955 1.00 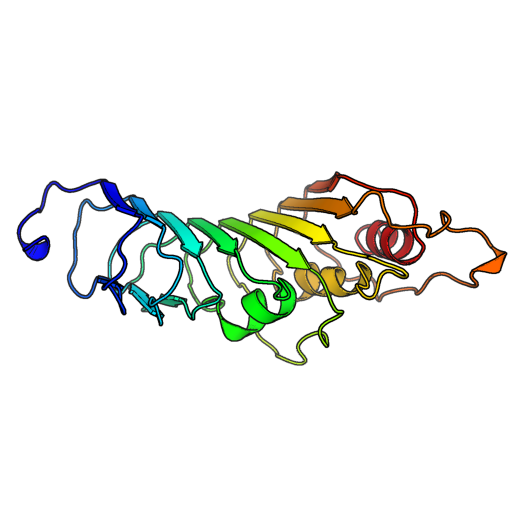78.00 190 VAL A C 1
ATOM 1530 O O . VAL A 1 190 ? -0.205 -19.827 -3.346 1.00 78.00 190 VAL A O 1
ATOM 1533 N N . HIS A 1 191 ? 0.643 -18.032 -2.321 1.00 85.75 191 HIS A N 1
ATOM 1534 C CA . HIS A 1 191 ? -0.654 -17.438 -1.998 1.00 85.75 191 HIS A CA 1
ATOM 1535 C C . HIS A 1 191 ? -1.181 -16.448 -3.041 1.00 85.75 191 HIS A C 1
ATOM 1537 O O . HIS A 1 191 ? -2.366 -16.110 -2.975 1.00 85.75 191 HIS A O 1
ATOM 1543 N N . LEU A 1 192 ? -0.349 -15.995 -3.983 1.00 90.25 192 LEU A N 1
ATOM 1544 C CA . LEU A 1 192 ? -0.705 -14.959 -4.947 1.00 90.25 192 LEU A CA 1
ATOM 1545 C C . LEU A 1 192 ? -1.613 -15.544 -6.028 1.00 90.25 192 LEU A C 1
ATOM 1547 O O . LEU A 1 192 ? -1.193 -16.335 -6.863 1.00 90.25 192 LEU A O 1
ATOM 1551 N N . LYS A 1 193 ? -2.885 -15.149 -5.998 1.00 91.38 193 LYS A N 1
ATOM 1552 C CA . LYS A 1 193 ? -3.928 -15.654 -6.901 1.00 91.38 193 LYS A CA 1
ATOM 1553 C C . LYS A 1 193 ? -4.123 -14.781 -8.131 1.00 91.38 193 LYS A C 1
ATOM 1555 O O . LYS A 1 193 ? -4.574 -15.267 -9.158 1.00 91.38 193 LYS A O 1
ATOM 1560 N N . SER A 1 194 ? -3.874 -13.480 -8.002 1.00 91.12 194 SER A N 1
ATOM 1561 C CA . SER A 1 194 ? -4.147 -12.515 -9.063 1.00 91.12 194 SER A CA 1
ATOM 1562 C C . SER A 1 194 ? -3.176 -11.346 -9.005 1.00 91.12 194 SER A C 1
ATOM 1564 O O . SER A 1 194 ? -3.044 -10.686 -7.971 1.00 91.12 194 SER A O 1
ATOM 1566 N N . VAL A 1 195 ? -2.590 -11.029 -10.157 1.00 91.31 195 VAL A N 1
ATOM 1567 C CA . VAL A 1 195 ? -1.822 -9.805 -10.393 1.00 91.31 195 VAL A CA 1
ATOM 1568 C C . VAL A 1 195 ? -2.506 -9.036 -11.512 1.00 91.31 195 VAL A C 1
ATOM 1570 O O . VAL A 1 195 ? -2.732 -9.577 -12.591 1.00 91.31 195 VAL A O 1
ATOM 1573 N N . ARG A 1 196 ? -2.861 -7.778 -11.255 1.00 92.94 196 ARG A N 1
ATOM 1574 C CA . ARG A 1 196 ? -3.433 -6.882 -12.261 1.00 92.94 196 ARG A CA 1
ATOM 1575 C C . ARG A 1 196 ? -2.556 -5.653 -12.404 1.00 92.94 196 ARG A C 1
ATOM 1577 O O . ARG A 1 196 ? -2.428 -4.877 -11.460 1.00 92.94 196 ARG A O 1
ATOM 1584 N N . THR A 1 197 ? -2.023 -5.454 -13.598 1.00 91.25 197 THR A N 1
ATOM 1585 C CA . THR A 1 197 ? -1.285 -4.253 -13.983 1.00 91.25 197 THR A CA 1
ATOM 1586 C C . THR A 1 197 ? -2.152 -3.402 -14.914 1.00 91.25 197 THR A C 1
ATOM 1588 O O . THR A 1 197 ? -2.709 -3.894 -15.892 1.00 91.25 197 THR A O 1
ATOM 1591 N N . CYS A 1 198 ? -2.320 -2.121 -14.589 1.00 91.94 198 CYS A N 1
ATOM 1592 C CA . CYS A 1 198 ? -3.003 -1.131 -15.426 1.00 91.94 198 CYS A CA 1
ATOM 1593 C C . CYS A 1 198 ? -2.023 -0.011 -15.799 1.00 91.94 198 CYS A C 1
ATOM 1595 O O . CYS A 1 198 ? -1.127 0.298 -15.015 1.00 91.94 198 CYS A O 1
ATOM 1597 N N . GLY A 1 199 ? -2.216 0.617 -16.964 1.00 90.25 199 GLY A N 1
ATOM 1598 C CA . GLY A 1 199 ? -1.307 1.665 -17.452 1.00 90.25 199 GLY A CA 1
ATOM 1599 C C . GLY A 1 199 ? 0.050 1.119 -17.900 1.00 90.25 199 GLY A C 1
ATOM 1600 O O . GLY A 1 199 ? 1.106 1.675 -17.601 1.00 90.25 199 GLY A O 1
ATOM 1601 N N . PHE A 1 200 ? 0.013 -0.031 -18.568 1.00 90.12 200 PHE A N 1
ATOM 1602 C CA . PHE A 1 200 ? 1.180 -0.688 -19.133 1.00 90.12 200 PHE A CA 1
ATOM 1603 C C . PHE A 1 200 ? 1.461 -0.116 -20.527 1.00 90.12 200 PHE A C 1
ATOM 1605 O O . PHE A 1 200 ? 0.648 -0.276 -21.434 1.00 90.12 200 PHE A O 1
ATOM 1612 N N . PHE A 1 201 ? 2.606 0.539 -20.686 1.00 89.44 201 PHE A N 1
ATOM 1613 C CA . PHE A 1 201 ? 3.078 1.126 -21.945 1.00 89.44 201 PHE A CA 1
ATOM 1614 C C . PHE A 1 201 ? 4.181 0.279 -22.600 1.00 89.44 201 PHE A C 1
ATOM 1616 O O . PHE A 1 201 ? 4.653 0.602 -23.685 1.00 89.44 201 PHE A O 1
ATOM 1623 N N . GLY A 1 202 ? 4.591 -0.822 -21.957 1.00 90.06 202 GLY A N 1
ATOM 1624 C CA . GLY A 1 202 ? 5.609 -1.730 -22.483 1.00 90.06 202 GLY A CA 1
ATOM 1625 C C . GLY A 1 202 ? 7.036 -1.240 -22.275 1.00 90.06 202 GLY A C 1
ATOM 1626 O O . GLY A 1 202 ? 7.936 -1.691 -22.977 1.00 90.06 202 GLY A O 1
ATOM 1627 N N . TYR A 1 203 ? 7.271 -0.328 -21.330 1.00 91.12 203 TYR A N 1
ATOM 1628 C CA . TYR A 1 203 ? 8.631 0.077 -20.975 1.00 91.12 203 TYR A CA 1
ATOM 1629 C C . TYR A 1 203 ? 9.421 -1.085 -20.379 1.00 91.12 203 TYR A C 1
ATOM 1631 O O . TYR A 1 203 ? 8.850 -2.007 -19.795 1.00 91.12 203 TYR A O 1
ATOM 1639 N N . LYS A 1 204 ? 10.749 -1.033 -20.527 1.00 91.38 204 LYS A N 1
ATOM 1640 C CA . LYS A 1 204 ? 11.654 -2.135 -20.169 1.00 91.38 204 LYS A CA 1
ATOM 1641 C C . LYS A 1 204 ? 11.403 -2.682 -18.760 1.00 91.38 204 LYS A C 1
ATOM 1643 O O . LYS A 1 204 ? 11.222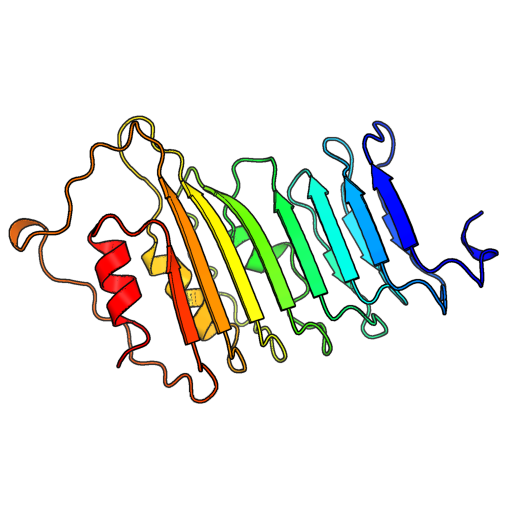 -3.878 -18.587 1.00 91.38 204 LYS A O 1
ATOM 1648 N N . ASP A 1 205 ? 11.321 -1.807 -17.773 1.00 90.31 205 ASP A N 1
ATOM 1649 C CA . ASP A 1 205 ? 11.081 -2.154 -16.373 1.00 90.31 205 ASP A CA 1
ATOM 1650 C C . ASP A 1 205 ? 9.656 -2.633 -16.067 1.00 90.31 205 ASP A C 1
ATOM 1652 O O . ASP A 1 205 ? 9.463 -3.453 -15.171 1.00 90.31 205 ASP A O 1
ATOM 1656 N N . GLN A 1 206 ? 8.653 -2.180 -16.824 1.00 91.44 206 GLN A N 1
ATOM 1657 C CA . GLN A 1 206 ? 7.304 -2.742 -16.749 1.00 91.44 206 GLN A CA 1
ATOM 1658 C C . GLN A 1 206 ? 7.287 -4.183 -17.269 1.00 91.44 206 GLN A C 1
ATOM 1660 O O . GLN A 1 206 ? 6.661 -5.045 -16.653 1.00 91.44 206 GLN A O 1
ATOM 1665 N N . VAL A 1 207 ? 7.980 -4.449 -18.383 1.00 91.25 207 VAL A N 1
ATOM 1666 C CA . VAL A 1 207 ? 8.131 -5.800 -18.945 1.00 91.25 207 VAL A CA 1
ATOM 1667 C C . VAL A 1 207 ? 8.864 -6.699 -17.951 1.00 91.25 207 VAL A C 1
ATOM 1669 O O . VAL A 1 207 ? 8.396 -7.796 -17.658 1.00 91.25 207 VAL A O 1
ATOM 1672 N N . GLU A 1 208 ? 9.963 -6.222 -17.369 1.00 91.44 208 GLU A N 1
ATOM 1673 C CA . GLU A 1 208 ? 10.703 -6.953 -16.334 1.00 91.44 208 GLU A CA 1
ATOM 1674 C C . GLU A 1 208 ? 9.825 -7.257 -15.115 1.00 91.44 208 GLU A C 1
ATOM 1676 O O . GLU A 1 208 ? 9.825 -8.389 -14.629 1.00 91.44 208 GLU A O 1
ATOM 1681 N N . LEU A 1 209 ? 9.024 -6.290 -14.650 1.00 89.12 209 LEU A N 1
ATOM 1682 C CA . LEU A 1 209 ? 8.092 -6.517 -13.549 1.00 89.12 209 LEU A CA 1
ATOM 1683 C C . LEU A 1 209 ? 7.019 -7.543 -13.921 1.00 89.12 209 LEU A C 1
ATOM 1685 O O . LEU A 1 209 ? 6.676 -8.367 -13.085 1.00 89.12 209 LEU A O 1
ATOM 1689 N N . ALA A 1 210 ? 6.484 -7.520 -15.142 1.00 88.06 210 ALA A N 1
ATOM 1690 C CA . ALA A 1 210 ? 5.451 -8.464 -15.573 1.00 88.06 210 ALA A CA 1
ATOM 1691 C C . ALA A 1 210 ? 5.958 -9.916 -15.621 1.00 88.06 210 ALA A C 1
ATOM 1693 O O . ALA A 1 210 ? 5.189 -10.843 -15.369 1.00 88.06 210 ALA A O 1
ATOM 1694 N N . LEU A 1 211 ? 7.250 -10.109 -15.895 1.00 84.56 211 LEU A N 1
ATOM 1695 C CA . LEU A 1 211 ? 7.897 -11.422 -15.907 1.00 84.56 211 LEU A CA 1
ATOM 1696 C C . LEU A 1 211 ? 8.273 -11.926 -14.506 1.00 84.56 211 LEU A C 1
ATOM 1698 O O . LEU A 1 211 ? 8.525 -13.117 -14.338 1.00 84.56 211 LEU A O 1
ATOM 1702 N N . HIS A 1 212 ? 8.307 -11.046 -13.503 1.00 77.44 212 HIS A N 1
ATOM 1703 C CA . HIS A 1 212 ? 8.764 -11.371 -12.151 1.00 77.44 212 HIS A CA 1
ATOM 1704 C C . HIS A 1 212 ? 7.843 -12.340 -11.370 1.00 77.44 212 HIS A C 1
ATOM 1706 O O . HIS A 1 212 ? 8.374 -13.216 -10.697 1.00 77.44 212 HIS A O 1
ATOM 1712 N N . PRO A 1 213 ? 6.495 -12.249 -11.435 1.00 63.88 213 PRO A N 1
ATOM 1713 C CA . PRO A 1 213 ? 5.589 -13.154 -10.720 1.00 63.88 213 PRO A CA 1
ATOM 1714 C C . PRO A 1 213 ? 5.354 -14.504 -11.414 1.00 63.88 213 PRO A C 1
ATOM 1716 O O . PRO A 1 213 ? 4.679 -15.354 -10.842 1.00 63.88 213 PRO A O 1
ATOM 1719 N N . GLN A 1 214 ? 5.795 -14.671 -12.666 1.00 51.72 214 GLN A N 1
ATOM 1720 C CA . GLN A 1 214 ? 5.440 -15.812 -13.526 1.00 51.72 214 GLN A CA 1
ATOM 1721 C C . GLN A 1 214 ? 6.509 -16.915 -13.578 1.00 51.72 214 GLN A C 1
ATOM 1723 O O . GLN A 1 214 ? 6.397 -17.837 -14.385 1.00 51.72 214 GLN A O 1
ATOM 1728 N N . ARG A 1 215 ? 7.551 -16.821 -12.753 1.00 45.84 215 ARG A N 1
ATOM 1729 C CA . ARG A 1 215 ? 8.651 -17.788 -12.680 1.00 45.84 215 ARG A CA 1
ATOM 1730 C C . ARG A 1 215 ? 8.881 -18.201 -11.238 1.00 45.84 215 ARG A C 1
ATOM 1732 O O . ARG A 1 215 ? 9.284 -19.365 -11.050 1.00 45.84 215 ARG A O 1
#

Foldseek 3Di:
DCLVVLQAQEDEDAPDPPDAEAEDPDASPRHAEYEYHYAPRHAEYEYEHDYQEYEEEYAQHAYHYHLNYNHQYYAYEHPDADDPQVSVPGRDDLVRPRHAYYHYEHEHEAADDRDPDPRANARHAYYHYHYEFDDQAEGRYQLLSCLVVCVRYLQHAEAEYEYRYDPNHPDAADDCVVDDQDADDADASVRHNDYHYHPDRRHRRSVNNVVRPVD

Organism: NCBI:txid1010633

Radius of gyration: 18.66 Å; chains: 1; bounding box: 42×44×54 Å